Protein AF-0000000084340487 (afdb_homodimer)

Structure (mmCIF, N/CA/C/O backbone):
data_AF-0000000084340487-model_v1
#
loop_
_entity.id
_entity.type
_entity.pdbx_description
1 polymer 'SpoVT-AbrB domain-containing protein'
#
loop_
_atom_site.group_PDB
_atom_site.id
_atom_site.type_symbol
_atom_site.label_atom_id
_atom_site.label_alt_id
_atom_site.label_comp_id
_atom_site.label_asym_id
_atom_site.label_entity_id
_atom_site.label_seq_id
_atom_site.pdbx_PDB_ins_code
_atom_site.Cartn_x
_atom_site.Cartn_y
_atom_site.Cartn_z
_atom_site.occupancy
_atom_site.B_iso_or_equiv
_atom_site.auth_seq_id
_atom_site.auth_comp_id
_atom_site.auth_asym_id
_atom_site.auth_atom_id
_atom_site.pdbx_PDB_model_num
ATOM 1 N N . MET A 1 1 ? 81.938 74.625 87.125 1 33.59 1 MET A N 1
ATOM 2 C CA . MET A 1 1 ? 80.5 74.812 86.938 1 33.59 1 MET A CA 1
ATOM 3 C C . MET A 1 1 ? 79.688 73.625 87.375 1 33.59 1 MET A C 1
ATOM 5 O O . MET A 1 1 ? 80.188 72.5 87.25 1 33.59 1 MET A O 1
ATOM 9 N N . CYS A 1 2 ? 78.625 73.812 88.312 1 39.03 2 CYS A N 1
ATOM 10 C CA . CYS A 1 2 ? 77.75 73.125 89.25 1 39.03 2 CYS A CA 1
ATOM 11 C C . CYS A 1 2 ? 76.812 72.188 88.562 1 39.03 2 CYS A C 1
ATOM 13 O O . CYS A 1 2 ? 76.188 72.5 87.562 1 39.03 2 CYS A O 1
ATOM 15 N N . SER A 1 3 ? 76.875 70.75 88.812 1 40.72 3 SER A N 1
ATOM 16 C CA . SER A 1 3 ? 76.25 69.5 88.562 1 40.72 3 SER A CA 1
ATOM 17 C C . SER A 1 3 ? 74.875 69.438 89.188 1 40.72 3 SER A C 1
ATOM 19 O O . SER A 1 3 ? 74.688 69.188 90.375 1 40.72 3 SER A O 1
ATOM 21 N N . SER A 1 4 ? 73.938 70.5 88.875 1 37.91 4 SER A N 1
ATOM 22 C CA . SER A 1 4 ? 72.625 70.5 89.562 1 37.91 4 SER A CA 1
ATOM 23 C C . SER A 1 4 ? 71.812 69.25 89.188 1 37.91 4 SER A C 1
ATOM 25 O O . SER A 1 4 ? 71.5 69 88.062 1 37.91 4 SER A O 1
ATOM 27 N N . ASP A 1 5 ? 71.812 68.25 90.125 1 41.91 5 ASP A N 1
ATOM 28 C CA . ASP A 1 5 ? 71.188 66.938 90.188 1 41.91 5 ASP A CA 1
ATOM 29 C C . ASP A 1 5 ? 69.688 67.125 90.438 1 41.91 5 ASP A C 1
ATOM 31 O O . ASP A 1 5 ? 69.25 67.375 91.562 1 41.91 5 ASP A O 1
ATOM 35 N N . ALA A 1 6 ? 68.938 67.812 89.562 1 48.12 6 ALA A N 1
ATOM 36 C CA . ALA A 1 6 ? 67.5 67.938 89.938 1 48.12 6 ALA A CA 1
ATOM 37 C C . ALA A 1 6 ? 66.812 66.562 89.938 1 48.12 6 ALA A C 1
ATOM 39 O O . ALA A 1 6 ? 67.062 65.75 89.062 1 48.12 6 ALA A O 1
ATOM 40 N N . PRO A 1 7 ? 66.25 66.125 91.125 1 46.31 7 PRO A N 1
ATOM 41 C CA . PRO A 1 7 ? 65.625 64.812 91.312 1 46.31 7 PRO A CA 1
ATOM 42 C C . PRO A 1 7 ? 64.375 64.625 90.5 1 46.31 7 PRO A C 1
ATOM 44 O O . PRO A 1 7 ? 63.5 65.5 90.438 1 46.31 7 PRO A O 1
ATOM 47 N N . VAL A 1 8 ? 64.375 63.969 89.312 1 48.12 8 VAL A N 1
ATOM 48 C CA . VAL A 1 8 ? 63.219 63.688 88.438 1 48.12 8 VAL A CA 1
ATOM 49 C C . VAL A 1 8 ? 62.25 62.75 89.188 1 48.12 8 VAL A C 1
ATOM 51 O O . VAL A 1 8 ? 62.594 61.656 89.562 1 48.12 8 VAL A O 1
ATOM 54 N N . ALA A 1 9 ? 61.312 63.312 90 1 43.5 9 ALA A N 1
ATOM 55 C CA . ALA A 1 9 ? 60.281 62.531 90.688 1 43.5 9 ALA A CA 1
ATOM 56 C C . ALA A 1 9 ? 59.406 61.75 89.688 1 43.5 9 ALA A C 1
ATOM 58 O O . ALA A 1 9 ? 58.844 62.344 88.812 1 43.5 9 ALA A O 1
ATOM 59 N N . VAL A 1 10 ? 59.719 60.5 89.438 1 45.84 10 VAL A N 1
ATOM 60 C CA . VAL A 1 10 ? 59 59.562 88.625 1 45.84 10 VAL A CA 1
ATOM 61 C C . VAL A 1 10 ? 57.625 59.25 89.188 1 45.84 10 VAL A C 1
ATOM 63 O O . VAL A 1 10 ? 57.562 58.688 90.312 1 45.84 10 VAL A O 1
ATOM 66 N N . VAL A 1 11 ? 56.688 60.188 89.062 1 44.28 11 VAL A N 1
ATOM 67 C CA . VAL A 1 11 ? 55.344 59.906 89.562 1 44.28 11 VAL A CA 1
ATOM 68 C C . VAL A 1 11 ? 54.781 58.656 88.875 1 44.28 11 VAL A C 1
ATOM 70 O O . VAL A 1 11 ? 54.688 58.625 87.688 1 44.28 11 VAL A O 1
ATOM 73 N N . VAL A 1 12 ? 54.781 57.5 89.5 1 42.62 12 VAL A N 1
ATOM 74 C CA . VAL A 1 12 ? 54.219 56.219 89.125 1 42.62 12 VAL A CA 1
ATOM 75 C C . VAL A 1 12 ? 52.719 56.281 89.125 1 42.62 12 VAL A C 1
ATOM 77 O O . VAL A 1 12 ? 52.062 56.438 90.188 1 42.62 12 VAL A O 1
ATOM 80 N N . VAL A 1 13 ? 52.094 56.844 88.125 1 43.31 13 VAL A N 1
ATOM 81 C CA . VAL A 1 13 ? 50.656 56.844 88 1 43.31 13 VAL A CA 1
ATOM 82 C C . VAL A 1 13 ? 50.156 55.406 87.875 1 43.31 13 VAL A C 1
ATOM 84 O O . VAL A 1 13 ? 50.531 54.688 86.938 1 43.31 13 VAL A O 1
ATOM 87 N N . THR A 1 14 ? 49.812 54.656 88.938 1 46.31 14 THR A N 1
ATOM 88 C CA . THR A 1 14 ? 49.219 53.344 88.938 1 46.31 14 THR A CA 1
ATOM 89 C C . THR A 1 14 ? 47.812 53.375 88.312 1 46.31 14 THR A C 1
ATOM 91 O O . THR A 1 14 ? 46.969 54.156 88.75 1 46.31 14 THR A O 1
ATOM 94 N N . SER A 1 15 ? 47.656 53.094 87 1 43.31 15 SER A N 1
ATOM 95 C CA . SER A 1 15 ? 46.438 52.969 86.25 1 43.31 15 SER A CA 1
ATOM 96 C C . SER A 1 15 ? 45.469 51.969 86.875 1 43.31 15 SER A C 1
ATOM 98 O O . SER A 1 15 ? 45.781 50.812 87 1 43.31 15 SER A O 1
ATOM 100 N N . ALA A 1 16 ? 44.656 52.312 87.875 1 43.12 16 ALA A N 1
ATOM 101 C CA . ALA A 1 16 ? 43.594 51.406 88.375 1 43.12 16 ALA A CA 1
ATOM 102 C C . ALA A 1 16 ? 42.75 50.906 87.25 1 43.12 16 ALA A C 1
ATOM 104 O O . ALA A 1 16 ? 42.406 51.656 86.312 1 43.12 16 ALA A O 1
ATOM 105 N N . ALA A 1 17 ? 42.75 49.625 86.938 1 43.91 17 ALA A N 1
ATOM 106 C CA . ALA A 1 17 ? 42 48.812 86 1 43.91 17 ALA A CA 1
ATOM 107 C C . ALA A 1 17 ? 40.5 48.938 86.188 1 43.91 17 ALA A C 1
ATOM 109 O O . ALA A 1 17 ? 39.969 48.594 87.25 1 43.91 17 ALA A O 1
ATOM 110 N N . ILE A 1 18 ? 39.906 49.969 85.625 1 46.97 18 ILE A N 1
ATOM 111 C CA . ILE A 1 18 ? 38.438 50.062 85.625 1 46.97 18 ILE A CA 1
ATOM 112 C C . ILE A 1 18 ? 37.812 48.781 85.125 1 46.97 18 ILE A C 1
ATOM 114 O O . ILE A 1 18 ? 38.125 48.344 84 1 46.97 18 ILE A O 1
ATOM 118 N N . ALA A 1 19 ? 37.281 47.906 85.938 1 49.41 19 ALA A N 1
ATOM 119 C CA . ALA A 1 19 ? 36.562 46.656 85.688 1 49.41 19 ALA A CA 1
ATOM 120 C C . ALA A 1 19 ? 35.469 46.875 84.625 1 49.41 19 ALA A C 1
ATOM 122 O O . ALA A 1 19 ? 34.688 47.844 84.75 1 49.41 19 ALA A O 1
ATOM 123 N N . PRO A 1 20 ? 35.594 46.438 83.375 1 45.97 20 PRO A N 1
ATOM 124 C CA . PRO A 1 20 ? 34.562 46.656 82.312 1 45.97 20 PRO A CA 1
ATOM 125 C C . PRO A 1 20 ? 33.188 46.188 82.75 1 45.97 20 PRO A C 1
ATOM 127 O O . PRO A 1 20 ? 33.031 45.188 83.438 1 45.97 20 PRO A O 1
ATOM 130 N N . LEU A 1 21 ? 32.25 47.125 82.938 1 48.25 21 LEU A N 1
ATOM 131 C CA . LEU A 1 21 ? 30.875 46.875 83.312 1 48.25 21 LEU A CA 1
ATOM 132 C C . LEU A 1 21 ? 30.219 45.875 82.375 1 48.25 21 LEU A C 1
ATOM 134 O O . LEU A 1 21 ? 29.141 45.344 82.625 1 48.25 21 LEU A O 1
ATOM 138 N N . LEU A 1 22 ? 30.734 45.531 81.125 1 40.22 22 LEU A N 1
ATOM 139 C CA . LEU A 1 22 ? 29.766 45.5 80.062 1 40.22 22 LEU A CA 1
ATOM 140 C C . LEU A 1 22 ? 28.609 44.562 80.312 1 40.22 22 LEU A C 1
ATOM 142 O O . LEU A 1 22 ? 28.75 43.656 81.188 1 40.22 22 LEU A O 1
ATOM 146 N N . LEU A 1 23 ? 27.547 44.531 79.438 1 52.25 23 LEU A N 1
ATOM 147 C CA . LEU A 1 23 ? 26.156 44.562 79 1 52.25 23 LEU A CA 1
ATOM 148 C C . LEU A 1 23 ? 25.547 43.156 79 1 52.25 23 LEU A C 1
ATOM 150 O O . LEU A 1 23 ? 26.203 42.188 78.562 1 52.25 23 LEU A O 1
ATOM 154 N N . PRO A 1 24 ? 24.484 42.875 79.75 1 50.41 24 PRO A N 1
ATOM 155 C CA . PRO A 1 24 ? 23.859 41.531 79.812 1 50.41 24 PRO A CA 1
ATOM 156 C C . PRO A 1 24 ? 23.578 41 78.438 1 50.41 24 PRO A C 1
ATOM 158 O O . PRO A 1 24 ? 23.375 41.75 77.438 1 50.41 24 PRO A O 1
ATOM 161 N N . ALA A 1 25 ? 24.125 39.812 78.062 1 48.19 25 ALA A N 1
ATOM 162 C CA . ALA A 1 25 ? 23.906 39.094 76.812 1 48.19 25 ALA A CA 1
ATOM 163 C C . ALA A 1 25 ? 22.406 38.875 76.562 1 48.19 25 ALA A C 1
ATOM 165 O O . ALA A 1 25 ? 21.719 38.344 77.438 1 48.19 25 ALA A O 1
ATOM 166 N N . ARG A 1 26 ? 21.781 39.719 75.625 1 52.91 26 ARG A N 1
ATOM 167 C CA . ARG A 1 26 ? 20.391 39.469 75.25 1 52.91 26 ARG A CA 1
ATOM 168 C C . ARG A 1 26 ? 20.203 38.031 74.812 1 52.91 26 ARG A C 1
ATOM 170 O O . ARG A 1 26 ? 21.062 37.469 74.125 1 52.91 26 ARG A O 1
ATOM 177 N N . THR A 1 27 ? 19.406 37.25 75.438 1 53.62 27 THR A N 1
ATOM 178 C CA . THR A 1 27 ? 19.016 35.875 75.062 1 53.62 27 THR A CA 1
ATOM 179 C C . THR A 1 27 ? 18.484 35.844 73.625 1 53.62 27 THR A C 1
ATOM 181 O O . THR A 1 27 ? 17.562 36.562 73.25 1 53.62 27 THR A O 1
ATOM 184 N N . PRO A 1 28 ? 19.359 35.688 72.5 1 48.12 28 PRO A N 1
ATOM 185 C CA . PRO A 1 28 ? 18.766 35.719 71.188 1 48.12 28 PRO A CA 1
ATOM 186 C C . PRO A 1 28 ? 17.5 34.875 71.062 1 48.12 28 PRO A C 1
ATOM 188 O O . PRO A 1 28 ? 17.359 33.875 71.75 1 48.12 28 PRO A O 1
ATOM 191 N N . SER A 1 29 ? 16.234 35.531 70.75 1 49.22 29 SER A N 1
ATOM 192 C CA . SER A 1 29 ? 14.922 35.031 70.312 1 49.22 29 SER A CA 1
ATOM 193 C C . SER A 1 29 ? 15.031 33.906 69.312 1 49.22 29 SER A C 1
ATOM 195 O O . SER A 1 29 ? 16 33.844 68.562 1 49.22 29 SER A O 1
ATOM 197 N N . ASP A 1 30 ? 14.195 32.781 69.5 1 50.94 30 ASP A N 1
ATOM 198 C CA . ASP A 1 30 ? 14.047 31.625 68.625 1 50.94 30 ASP A CA 1
ATOM 199 C C . ASP A 1 30 ? 13.891 32.031 67.125 1 50.94 30 ASP A C 1
ATOM 201 O O . ASP A 1 30 ? 13.078 32.906 66.812 1 50.94 30 ASP A O 1
ATOM 205 N N . GLY A 1 31 ? 14.984 32.031 66.312 1 50.19 31 GLY A N 1
ATOM 206 C CA . GLY A 1 31 ? 15.047 32.25 64.875 1 50.19 31 GLY A CA 1
ATOM 207 C C . GLY A 1 31 ? 13.867 31.688 64.125 1 50.19 31 GLY A C 1
ATOM 208 O O . GLY A 1 31 ? 13.203 30.766 64.625 1 50.19 31 GLY A O 1
ATOM 209 N N . PRO A 1 32 ? 13.195 32.625 63.344 1 57.16 32 PRO A N 1
ATOM 210 C CA . PRO A 1 32 ? 12.039 32.156 62.594 1 57.16 32 PRO A CA 1
ATOM 211 C C . PRO A 1 32 ? 12.297 30.812 61.906 1 57.16 32 PRO A C 1
ATOM 213 O O . PRO A 1 32 ? 13.445 30.5 61.594 1 57.16 32 PRO A O 1
ATOM 216 N N . ALA A 1 33 ? 11.359 29.75 62.062 1 57.5 33 ALA A N 1
ATOM 217 C CA . ALA A 1 33 ? 11.359 28.438 61.406 1 57.5 33 ALA A CA 1
ATOM 218 C C . ALA A 1 33 ? 11.758 28.547 59.938 1 57.5 33 ALA A C 1
ATOM 220 O O . ALA A 1 33 ? 11.383 29.516 59.281 1 57.5 33 ALA A O 1
ATOM 221 N N . ARG A 1 34 ? 12.922 27.969 59.562 1 58.72 34 ARG A N 1
ATOM 222 C CA . ARG A 1 34 ? 13.352 27.828 58.156 1 58.72 34 ARG A CA 1
ATOM 223 C C . ARG A 1 34 ? 12.172 27.484 57.25 1 58.72 34 ARG A C 1
ATOM 225 O O . ARG A 1 34 ? 11.414 26.562 57.562 1 58.72 34 ARG A O 1
ATOM 232 N N . PRO A 1 35 ? 11.773 28.469 56.344 1 55.94 35 PRO A N 1
ATOM 233 C CA . PRO A 1 35 ? 10.688 28.062 55.438 1 55.94 35 PRO A CA 1
ATOM 234 C C . PRO A 1 35 ? 10.898 26.656 54.875 1 55.94 35 PRO A C 1
ATOM 236 O O . PRO A 1 35 ? 12.039 26.25 54.656 1 55.94 35 PRO A O 1
ATOM 239 N N . ALA A 1 36 ? 9.992 25.641 55.094 1 60.47 36 ALA A N 1
ATOM 240 C CA . ALA A 1 36 ? 9.969 24.344 54.438 1 60.47 36 ALA A CA 1
ATOM 241 C C . ALA A 1 36 ? 10.305 24.484 52.969 1 60.47 36 ALA A C 1
ATOM 243 O O . ALA A 1 36 ? 9.805 25.391 52.281 1 60.47 36 ALA A O 1
ATOM 244 N N . ARG A 1 37 ? 11.5 24 52.5 1 58.03 37 ARG A N 1
ATOM 245 C CA . ARG A 1 37 ? 11.828 23.859 51.094 1 58.03 37 ARG A CA 1
ATOM 246 C C . ARG A 1 37 ? 10.602 23.453 50.281 1 58.03 37 ARG A C 1
ATOM 248 O O . ARG A 1 37 ? 10.039 22.375 50.5 1 58.03 37 ARG A O 1
ATOM 255 N N . ALA A 1 38 ? 9.875 24.375 49.625 1 62.03 38 ALA A N 1
ATOM 256 C CA . ALA A 1 38 ? 8.883 24.016 48.625 1 62.03 38 ALA A CA 1
ATOM 257 C C . ALA A 1 38 ? 9.312 22.781 47.844 1 62.03 38 ALA A C 1
ATOM 259 O O . ALA A 1 38 ? 10.43 22.719 47.344 1 62.03 38 ALA A O 1
ATOM 260 N N . ALA A 1 39 ? 8.75 21.578 47.906 1 59.97 39 ALA A N 1
ATOM 261 C CA . ALA A 1 39 ? 8.906 20.391 47.062 1 59.97 39 ALA A CA 1
ATOM 262 C C . ALA A 1 39 ? 8.922 20.75 45.594 1 59.97 39 ALA A C 1
ATOM 264 O O . ALA A 1 39 ? 7.98 21.375 45.094 1 59.97 39 ALA A O 1
ATOM 265 N N . ALA A 1 40 ? 10.086 20.797 44.969 1 59.78 40 ALA A N 1
ATOM 266 C CA . ALA A 1 40 ? 10.195 20.891 43.5 1 59.78 40 ALA A CA 1
ATOM 267 C C . ALA A 1 40 ? 9.172 20 42.812 1 59.78 40 ALA A C 1
ATOM 269 O O . ALA A 1 40 ? 9.18 18.781 43 1 59.78 40 ALA A O 1
ATOM 270 N N . ILE A 1 41 ? 7.992 20.391 42.344 1 59.91 41 ILE A N 1
ATOM 271 C CA . ILE A 1 41 ? 7.164 19.641 41.406 1 59.91 41 ILE A CA 1
ATOM 272 C C . ILE A 1 41 ? 8.031 19.094 40.281 1 59.91 41 ILE A C 1
ATOM 274 O O . ILE A 1 41 ? 8.734 19.844 39.625 1 59.91 41 ILE A O 1
ATOM 278 N N . PRO A 1 42 ? 8.312 17.812 40.219 1 57.66 42 PRO A N 1
ATOM 279 C CA . PRO A 1 42 ? 9.031 17.312 39.031 1 57.66 42 PRO A CA 1
ATOM 280 C C . PRO A 1 42 ? 8.469 17.875 37.719 1 57.66 42 PRO A C 1
ATOM 282 O O . PRO A 1 42 ? 7.258 17.781 37.5 1 57.66 42 PRO A O 1
ATOM 285 N N . ARG A 1 43 ? 9.156 18.891 37.219 1 58.84 43 ARG A N 1
ATOM 286 C CA . ARG A 1 43 ? 8.797 19.219 35.844 1 58.84 43 ARG A CA 1
ATOM 287 C C . ARG A 1 43 ? 8.516 17.953 35.031 1 58.84 43 ARG A C 1
ATOM 289 O O . ARG A 1 43 ? 9.375 17.078 34.938 1 58.84 43 ARG A O 1
ATOM 296 N N . ARG A 1 44 ? 7.324 17.5 34.906 1 60 44 ARG A N 1
ATOM 297 C CA . ARG A 1 44 ? 7.047 16.5 33.875 1 60 44 ARG A CA 1
ATOM 298 C C . ARG A 1 44 ? 7.852 16.766 32.625 1 60 44 ARG A C 1
ATOM 300 O O . ARG A 1 44 ? 7.633 17.766 31.938 1 60 44 ARG A O 1
ATOM 307 N N . GLY A 1 45 ? 9.031 16.328 32.594 1 56 45 GLY A N 1
ATOM 308 C CA . GLY A 1 45 ? 9.812 16.438 31.375 1 56 45 GLY A CA 1
ATOM 309 C C . GLY A 1 45 ? 8.961 16.344 30.109 1 56 45 GLY A C 1
ATOM 310 O O . GLY A 1 45 ? 8.195 15.391 29.953 1 56 45 GLY A O 1
ATOM 311 N N . LEU A 1 46 ? 8.688 17.453 29.469 1 61.38 46 LEU A N 1
ATOM 312 C CA . LEU A 1 46 ? 8.125 17.406 28.125 1 61.38 46 LEU A CA 1
ATOM 313 C C . LEU A 1 46 ? 8.688 16.234 27.328 1 61.38 46 LEU A C 1
ATOM 315 O O . LEU A 1 46 ? 9.891 16.172 27.094 1 61.38 46 LEU A O 1
ATOM 319 N N . ALA A 1 47 ? 8.117 15.125 27.469 1 61.66 47 ALA A N 1
ATOM 320 C CA . ALA A 1 47 ? 8.523 14.023 26.609 1 61.66 47 ALA A CA 1
ATOM 321 C C . ALA A 1 47 ? 8.867 14.516 25.203 1 61.66 47 ALA A C 1
ATOM 323 O O . ALA A 1 47 ? 8.039 15.156 24.547 1 61.66 47 ALA A O 1
ATOM 324 N N . LEU A 1 48 ? 10.148 14.664 24.922 1 66.88 48 LEU A N 1
ATOM 325 C CA . LEU A 1 48 ? 10.555 14.961 23.562 1 66.88 48 LEU A CA 1
ATOM 326 C C . LEU A 1 48 ? 9.75 14.133 22.562 1 66.88 48 LEU A C 1
ATOM 328 O O . LEU A 1 48 ? 9.469 12.9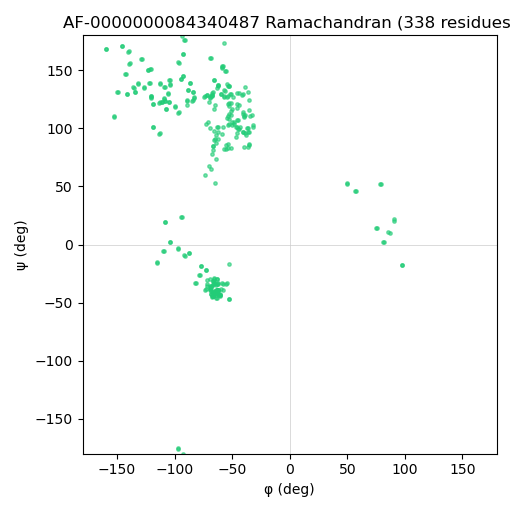53 22.812 1 66.88 48 LEU A O 1
ATOM 332 N N . PRO A 1 49 ? 9.203 14.773 21.625 1 71.62 49 PRO A N 1
ATOM 333 C CA . PRO A 1 49 ? 8.5 14 20.594 1 71.62 49 PRO A CA 1
ATOM 334 C C . PRO A 1 49 ? 9.359 12.875 20.031 1 71.62 49 PRO A C 1
ATOM 336 O O . PRO A 1 49 ? 10.578 13.023 19.906 1 71.62 49 PRO A O 1
ATOM 339 N N . GLU A 1 50 ? 8.883 11.711 19.969 1 78.75 50 GLU A N 1
ATOM 340 C CA . GLU A 1 50 ? 9.57 10.586 19.328 1 78.75 50 GLU A CA 1
ATOM 341 C C . GLU A 1 50 ? 9.969 10.922 17.891 1 78.75 50 GLU A C 1
ATOM 343 O O . GLU A 1 50 ? 9.18 11.508 17.141 1 78.75 50 GLU A O 1
ATOM 348 N N . PRO A 1 51 ? 11.172 10.719 17.641 1 80.56 51 PRO A N 1
ATOM 349 C CA . PRO A 1 51 ? 11.609 10.977 16.266 1 80.56 51 PRO A CA 1
ATOM 350 C C . PRO A 1 51 ? 10.812 10.18 15.234 1 80.56 51 PRO A C 1
ATOM 352 O O . PRO A 1 51 ? 10.305 9.102 15.547 1 80.56 51 PRO A O 1
ATOM 355 N N . PRO A 1 52 ? 10.688 10.75 14.094 1 83.38 52 PRO A N 1
ATOM 356 C CA . PRO A 1 52 ? 10 10.016 13.031 1 83.38 52 PRO A CA 1
ATOM 357 C C . PRO A 1 52 ? 10.664 8.672 12.711 1 83.38 52 PRO A C 1
ATOM 359 O O . PRO A 1 52 ? 11.859 8.5 12.977 1 83.38 52 PRO A O 1
ATOM 362 N N . ILE A 1 53 ? 9.922 7.793 12.242 1 86.25 53 ILE A N 1
ATOM 363 C CA . ILE A 1 53 ? 10.453 6.504 11.812 1 86.25 53 ILE A CA 1
ATOM 364 C C . ILE A 1 53 ? 11.25 6.68 10.523 1 86.25 53 ILE A C 1
ATOM 366 O O . ILE A 1 53 ? 10.781 7.332 9.586 1 86.25 53 ILE A O 1
ATOM 370 N N . THR A 1 54 ? 12.367 6.215 10.531 1 85.5 54 THR A N 1
ATOM 371 C CA . THR A 1 54 ? 13.203 6.312 9.344 1 85.5 54 THR A CA 1
ATOM 372 C C . THR A 1 54 ? 13.125 5.035 8.516 1 85.5 54 THR A C 1
ATOM 374 O O . THR A 1 54 ? 12.805 3.965 9.039 1 85.5 54 THR A O 1
ATOM 377 N N . ARG A 1 55 ? 13.43 5.203 7.191 1 89 55 ARG A N 1
ATOM 378 C CA . ARG A 1 55 ? 13.422 4.051 6.293 1 89 55 ARG A CA 1
ATOM 379 C C . ARG A 1 55 ? 14.539 3.076 6.641 1 89 55 ARG A C 1
ATOM 381 O O . ARG A 1 55 ? 15.664 3.49 6.941 1 89 55 ARG A O 1
ATOM 388 N N . THR A 1 56 ? 14.133 1.796 6.742 1 82.88 56 THR A N 1
ATOM 389 C CA . THR A 1 56 ? 15.102 0.762 7.078 1 82.88 56 THR A CA 1
ATOM 390 C C . THR A 1 56 ? 15.367 -0.142 5.879 1 82.88 56 THR A C 1
ATOM 392 O O . THR A 1 56 ? 16.234 -1.016 5.934 1 82.88 56 THR A O 1
ATOM 395 N N . ALA A 1 57 ? 14.656 0.058 4.848 1 87 57 ALA A N 1
ATOM 396 C CA . ALA A 1 57 ? 14.773 -0.781 3.658 1 87 57 ALA A CA 1
ATOM 397 C C . ALA A 1 57 ? 14.711 0.058 2.385 1 87 57 ALA A C 1
ATOM 399 O O . ALA A 1 57 ? 14.281 1.213 2.418 1 87 57 ALA A O 1
ATOM 400 N N . ASP A 1 58 ? 15.234 -0.423 1.361 1 92 58 ASP A N 1
ATOM 401 C CA . ASP A 1 58 ? 15.195 0.239 0.061 1 92 58 ASP A CA 1
ATOM 402 C C . ASP A 1 58 ? 14.023 -0.263 -0.776 1 92 58 ASP A C 1
ATOM 404 O O . ASP A 1 58 ? 14.062 -0.194 -2.006 1 92 58 ASP A O 1
ATOM 408 N N . THR A 1 59 ? 13.086 -0.742 -0.06 1 96.88 59 THR A N 1
ATOM 409 C CA . THR A 1 59 ? 11.898 -1.289 -0.715 1 96.88 59 THR A CA 1
ATOM 410 C C . THR A 1 59 ? 11.203 -0.223 -1.556 1 96.88 59 THR A C 1
ATOM 412 O O . THR A 1 59 ? 11.023 0.91 -1.104 1 96.88 59 THR A O 1
ATOM 415 N N . VAL A 1 60 ? 10.922 -0.566 -2.781 1 97.62 60 VAL A N 1
ATOM 416 C CA . VAL A 1 60 ? 10.117 0.292 -3.646 1 97.62 60 VAL A CA 1
ATOM 417 C C . VAL A 1 60 ? 8.68 -0.213 -3.68 1 97.62 60 VAL A C 1
ATOM 419 O O . VAL A 1 60 ? 8.422 -1.337 -4.113 1 97.62 60 VAL A O 1
ATOM 422 N N . TYR A 1 61 ? 7.793 0.605 -3.246 1 98.12 61 TYR A N 1
ATOM 423 C CA . TYR A 1 61 ? 6.387 0.229 -3.178 1 98.12 61 TYR A CA 1
ATOM 424 C C . TYR A 1 61 ? 5.648 0.645 -4.445 1 98.12 61 TYR A C 1
ATOM 426 O O . TYR A 1 61 ? 5.977 1.664 -5.055 1 98.12 61 TYR A O 1
ATOM 434 N N . GLY A 1 62 ? 4.734 -0.135 -4.82 1 98.06 62 GLY A N 1
ATOM 435 C CA . GLY A 1 62 ? 3.846 0.123 -5.941 1 98.06 62 GLY A CA 1
ATOM 436 C C . GLY A 1 62 ? 2.445 -0.421 -5.73 1 98.06 62 GLY A C 1
ATOM 437 O O . GLY A 1 62 ? 2.18 -1.096 -4.734 1 98.06 62 GLY A O 1
ATOM 438 N N . MET A 1 63 ? 1.611 -0.069 -6.594 1 98.12 63 MET A N 1
ATOM 439 C CA . MET A 1 63 ? 0.232 -0.547 -6.613 1 98.12 63 MET A CA 1
ATOM 440 C C . MET A 1 63 ? -0.196 -0.917 -8.031 1 98.12 63 MET A C 1
ATOM 442 O O . MET A 1 63 ? 0.109 -0.199 -8.984 1 98.12 63 MET A O 1
ATOM 446 N N . SER A 1 64 ? -0.842 -2.037 -8.109 1 98.06 64 SER A N 1
ATOM 447 C CA . SER A 1 64 ? -1.337 -2.492 -9.398 1 98.06 64 SER A CA 1
ATOM 448 C C . SER A 1 64 ? -2.797 -2.924 -9.312 1 98.06 64 SER A C 1
ATOM 450 O O . SER A 1 64 ? -3.207 -3.549 -8.336 1 98.06 64 SER A O 1
ATOM 452 N N . VAL A 1 65 ? -3.57 -2.555 -10.328 1 97.62 65 VAL A N 1
ATOM 453 C CA . VAL A 1 65 ? -4.91 -3.107 -10.5 1 97.62 65 VAL A CA 1
ATOM 454 C C . VAL A 1 65 ? -4.828 -4.438 -11.25 1 97.62 65 VAL A C 1
ATOM 456 O O . VAL A 1 65 ? -4.266 -4.508 -12.344 1 97.62 65 VAL A O 1
ATOM 459 N N . LEU A 1 66 ? -5.391 -5.379 -10.539 1 97.62 66 LEU A N 1
ATOM 460 C CA . LEU A 1 66 ? -5.43 -6.691 -11.18 1 97.62 66 LEU A CA 1
ATOM 461 C C . LEU A 1 66 ? -6.473 -6.723 -12.289 1 97.62 66 LEU A C 1
ATOM 463 O O . LEU A 1 66 ? -7.633 -6.359 -12.07 1 97.62 66 LEU A O 1
ATOM 467 N N . ASP A 1 67 ? -6.074 -7.129 -13.453 1 96.25 67 ASP A N 1
ATOM 468 C CA . ASP A 1 67 ? -7.062 -7.262 -14.523 1 96.25 67 ASP A CA 1
ATOM 469 C C . ASP A 1 67 ? -7.543 -8.703 -14.648 1 96.25 67 ASP A C 1
ATOM 471 O O . ASP A 1 67 ? -7.191 -9.555 -13.828 1 96.25 67 ASP A O 1
ATOM 475 N N . ARG A 1 68 ? -8.391 -9.047 -15.633 1 95.69 68 ARG A N 1
ATOM 476 C CA . ARG A 1 68 ? -9.031 -10.352 -15.773 1 95.69 68 ARG A CA 1
ATOM 477 C C . ARG A 1 68 ? -8 -11.438 -16.062 1 95.69 68 ARG A C 1
ATOM 479 O O . ARG A 1 68 ? -8.188 -12.594 -15.672 1 95.69 68 ARG A O 1
ATOM 486 N N . GLY A 1 69 ? -6.984 -11.094 -16.656 1 95.94 69 GLY A N 1
ATOM 487 C CA . GLY A 1 69 ? -5.941 -12.055 -16.984 1 95.94 69 GLY A CA 1
ATOM 488 C C . GLY A 1 69 ? -4.922 -12.234 -15.883 1 95.94 69 GLY A C 1
ATOM 489 O O . GLY A 1 69 ? -4.062 -13.117 -15.953 1 95.94 69 GLY A O 1
ATOM 490 N N . GLY A 1 70 ? -5.027 -11.383 -14.836 1 97.56 70 GLY A N 1
ATOM 491 C CA . GLY A 1 70 ? -4.098 -11.477 -13.719 1 97.56 70 GLY A CA 1
ATOM 492 C C . GLY A 1 70 ? -2.863 -10.609 -13.906 1 97.56 70 GLY A C 1
ATOM 493 O O . GLY A 1 70 ? -1.812 -10.883 -13.32 1 97.56 70 GLY A O 1
ATOM 494 N N . ARG A 1 71 ? -2.984 -9.656 -14.703 1 97.88 71 ARG A N 1
ATOM 495 C CA . ARG A 1 71 ? -1.86 -8.766 -14.977 1 97.88 71 ARG A CA 1
ATOM 496 C C . ARG A 1 71 ? -1.516 -7.926 -13.75 1 97.88 71 ARG A C 1
ATOM 498 O O . ARG A 1 71 ? -2.398 -7.316 -13.141 1 97.88 71 ARG A O 1
ATOM 505 N N . ILE A 1 72 ? -0.25 -7.965 -13.391 1 97.62 72 ILE A N 1
ATOM 506 C CA . ILE A 1 72 ? 0.334 -7.109 -12.367 1 97.62 72 ILE A CA 1
ATOM 507 C C . ILE A 1 72 ? 1.437 -6.246 -12.977 1 97.62 72 ILE A C 1
ATOM 509 O O . ILE A 1 72 ? 2.406 -6.773 -13.531 1 97.62 72 ILE A O 1
ATOM 513 N N . ALA A 1 73 ? 1.205 -4.977 -12.844 1 97.31 73 ALA A N 1
ATOM 514 C CA . ALA A 1 73 ? 2.152 -4.055 -13.461 1 97.31 73 ALA A CA 1
ATOM 515 C C . ALA A 1 73 ? 2.383 -2.832 -12.578 1 97.31 73 ALA A C 1
ATOM 517 O O . ALA A 1 73 ? 1.43 -2.229 -12.078 1 97.31 73 ALA A O 1
ATOM 518 N N . ASP A 1 74 ? 3.668 -2.564 -12.375 1 96.56 74 ASP A N 1
ATOM 519 C CA . ASP A 1 74 ? 4.133 -1.312 -11.789 1 96.56 74 ASP A CA 1
ATOM 520 C C . ASP A 1 74 ? 5.547 -0.978 -12.266 1 96.56 74 ASP A C 1
ATOM 522 O O . ASP A 1 74 ? 6.516 -1.62 -11.852 1 96.56 74 ASP A O 1
ATOM 526 N N . ARG A 1 75 ? 5.645 -0.005 -13.031 1 95.25 75 ARG A N 1
ATOM 527 C CA . ARG A 1 75 ? 6.898 0.294 -13.703 1 95.25 75 ARG A CA 1
ATOM 528 C C . ARG A 1 75 ? 8.016 0.564 -12.703 1 95.25 75 ARG A C 1
ATOM 530 O O . ARG A 1 75 ? 9.125 0.048 -12.844 1 95.25 75 ARG A O 1
ATOM 537 N N . ALA A 1 76 ? 7.695 1.306 -11.727 1 96.12 76 ALA A N 1
ATOM 538 C CA . ALA A 1 76 ? 8.711 1.681 -10.75 1 96.12 76 ALA A CA 1
ATOM 539 C C . ALA A 1 76 ? 9.195 0.465 -9.961 1 96.12 76 ALA A C 1
ATOM 541 O O . ALA A 1 76 ? 10.398 0.276 -9.773 1 96.12 76 ALA A O 1
ATOM 542 N N . ALA A 1 77 ? 8.281 -0.357 -9.539 1 97.06 77 ALA A N 1
ATOM 543 C CA . ALA A 1 77 ? 8.625 -1.548 -8.766 1 97.06 77 ALA A CA 1
ATOM 544 C C . ALA A 1 77 ? 9.477 -2.508 -9.594 1 97.06 77 ALA A C 1
ATOM 546 O O . ALA A 1 77 ? 10.516 -2.992 -9.125 1 97.06 77 ALA A O 1
ATOM 547 N N . PHE A 1 78 ? 9.086 -2.76 -10.828 1 96.94 78 PHE A N 1
ATOM 548 C CA . PHE A 1 78 ? 9.812 -3.695 -11.688 1 96.94 78 PHE A CA 1
ATOM 549 C C . PHE A 1 78 ? 11.172 -3.131 -12.07 1 96.94 78 PHE A C 1
ATOM 551 O O . PHE A 1 78 ? 12.156 -3.871 -12.156 1 96.94 78 PHE A O 1
ATOM 558 N N . ALA A 1 79 ? 11.188 -1.878 -12.297 1 96.88 79 ALA A N 1
ATOM 559 C CA . ALA A 1 79 ? 12.461 -1.238 -12.633 1 96.88 79 ALA A CA 1
ATOM 560 C C . ALA A 1 79 ? 13.453 -1.363 -11.477 1 96.88 79 ALA A C 1
ATOM 562 O O . ALA A 1 79 ? 14.641 -1.615 -11.695 1 96.88 79 ALA A O 1
ATOM 563 N N . ALA A 1 80 ? 12.977 -1.231 -10.32 1 97.38 80 ALA A N 1
ATOM 564 C CA . ALA A 1 80 ? 13.828 -1.311 -9.141 1 97.38 80 ALA A CA 1
ATOM 565 C C . ALA A 1 80 ? 14.469 -2.689 -9.016 1 97.38 80 ALA A C 1
ATOM 567 O O . ALA A 1 80 ? 15.602 -2.816 -8.531 1 97.38 80 ALA A O 1
ATOM 568 N N . LEU A 1 81 ? 13.773 -3.686 -9.43 1 97.88 81 LEU A N 1
ATOM 569 C CA . LEU A 1 81 ? 14.258 -5.055 -9.312 1 97.88 81 LEU A CA 1
ATOM 570 C C . LEU A 1 81 ? 15.273 -5.371 -10.406 1 97.88 81 LEU A C 1
ATOM 572 O O . LEU A 1 81 ? 16.047 -6.316 -10.289 1 97.88 81 LEU A O 1
ATOM 576 N N . GLY A 1 82 ? 15.094 -4.645 -11.461 1 97.31 82 GLY A N 1
ATOM 577 C CA . GLY A 1 82 ? 16 -4.848 -12.586 1 97.31 82 GLY A CA 1
ATOM 578 C C . GLY A 1 82 ? 15.703 -6.113 -13.367 1 97.31 82 GLY A C 1
ATOM 579 O O . GLY A 1 82 ? 16.578 -6.629 -14.07 1 97.31 82 GLY A O 1
ATOM 580 N N . TRP A 1 83 ? 14.594 -6.66 -13.141 1 97.12 83 TRP A N 1
ATOM 581 C CA . TRP A 1 83 ? 14.227 -7.863 -13.875 1 97.12 83 TRP A CA 1
ATOM 582 C C . TRP A 1 83 ? 14 -7.547 -15.352 1 97.12 83 TRP A C 1
ATOM 584 O O . TRP A 1 83 ? 13.289 -6.594 -15.688 1 97.12 83 TRP A O 1
ATOM 594 N N . THR A 1 84 ? 14.578 -8.211 -16.203 1 95.38 84 THR A N 1
ATOM 595 C CA . THR A 1 84 ? 14.422 -8.039 -17.641 1 95.38 84 THR A CA 1
ATOM 596 C C . THR A 1 84 ? 13.328 -8.961 -18.188 1 95.38 84 THR A C 1
ATOM 598 O O . THR A 1 84 ? 12.914 -9.906 -17.516 1 95.38 84 THR A O 1
ATOM 601 N N . PRO A 1 85 ? 12.867 -8.656 -19.422 1 96.5 85 PRO A N 1
ATOM 602 C CA . PRO A 1 85 ? 11.914 -9.578 -20.047 1 96.5 85 PRO A CA 1
ATOM 603 C C . PRO A 1 85 ? 12.43 -11.016 -20.094 1 96.5 85 PRO A C 1
ATOM 605 O O . PRO A 1 85 ? 13.625 -11.242 -20.281 1 96.5 85 PRO A O 1
ATOM 608 N N . ASP A 1 86 ? 11.562 -11.891 -19.781 1 96.19 86 ASP A N 1
ATOM 609 C CA . ASP A 1 86 ? 11.766 -13.336 -19.844 1 96.19 86 ASP A CA 1
ATOM 610 C C . ASP A 1 86 ? 12.5 -13.836 -18.594 1 96.19 86 ASP A C 1
ATOM 612 O O . ASP A 1 86 ? 12.789 -15.031 -18.484 1 96.19 86 ASP A O 1
ATOM 616 N N . THR A 1 87 ? 12.75 -12.859 -17.703 1 97.25 87 THR A N 1
ATOM 617 C CA . THR A 1 87 ? 13.148 -13.344 -16.375 1 97.25 87 THR A CA 1
ATOM 618 C C . THR A 1 87 ? 12.086 -14.273 -15.797 1 97.25 87 THR A C 1
ATOM 620 O O . THR A 1 87 ? 10.914 -13.906 -15.727 1 97.25 87 THR A O 1
ATOM 623 N N . ARG A 1 88 ? 12.508 -15.453 -15.383 1 98.06 88 ARG A N 1
ATOM 624 C CA . ARG A 1 88 ? 11.578 -16.422 -14.828 1 98.06 88 ARG A CA 1
ATOM 625 C C . ARG A 1 88 ? 11.523 -16.328 -13.305 1 98.06 88 ARG A C 1
ATOM 627 O O . ARG A 1 88 ? 12.547 -16.125 -12.656 1 98.06 88 ARG A O 1
ATOM 634 N N . LEU A 1 89 ? 10.312 -16.516 -12.828 1 98.25 89 LEU A N 1
ATOM 635 C CA . LEU A 1 89 ? 10.086 -16.281 -11.406 1 98.25 89 LEU A CA 1
ATOM 636 C C . LEU A 1 89 ? 9.43 -17.5 -10.758 1 98.25 89 LEU A C 1
ATOM 638 O O . LEU A 1 89 ? 8.484 -18.078 -11.312 1 98.25 89 LEU A O 1
ATOM 642 N N . ARG A 1 90 ? 9.977 -17.812 -9.625 1 97.94 90 ARG A N 1
ATOM 643 C CA . ARG A 1 90 ? 9.281 -18.734 -8.727 1 97.94 90 ARG A CA 1
ATOM 644 C C . ARG A 1 90 ? 8.305 -17.984 -7.82 1 97.94 90 ARG A C 1
ATOM 646 O O . ARG A 1 90 ? 8.625 -16.906 -7.324 1 97.94 90 ARG A O 1
ATOM 653 N N . VAL A 1 91 ? 7.16 -18.594 -7.652 1 96.69 91 VAL A N 1
ATOM 654 C CA . VAL A 1 91 ? 6.105 -18 -6.844 1 96.69 91 VAL A CA 1
ATOM 655 C C . VAL A 1 91 ? 5.914 -18.797 -5.562 1 96.69 91 VAL A C 1
ATOM 657 O O . VAL A 1 91 ? 5.715 -20.016 -5.609 1 96.69 91 VAL A O 1
ATOM 660 N N . HIS A 1 92 ? 6.055 -18.141 -4.469 1 94.75 92 HIS A N 1
ATOM 661 C CA . HIS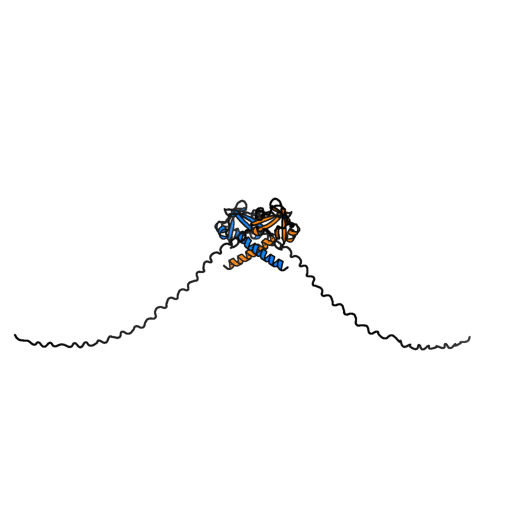 A 1 92 ? 5.68 -18.703 -3.178 1 94.75 92 HIS A CA 1
ATOM 662 C C . HIS A 1 92 ? 4.438 -18.031 -2.617 1 94.75 92 HIS A C 1
ATOM 664 O O . HIS A 1 92 ? 4.406 -16.797 -2.486 1 94.75 92 HIS A O 1
ATOM 670 N N . ILE A 1 93 ? 3.43 -18.891 -2.307 1 94 93 ILE A N 1
ATOM 671 C CA . ILE A 1 93 ? 2.16 -18.344 -1.838 1 94 93 ILE A CA 1
ATOM 672 C C . ILE A 1 93 ? 2.014 -18.609 -0.338 1 94 93 ILE A C 1
ATOM 674 O O . ILE A 1 93 ? 2.049 -19.75 0.112 1 94 93 ILE A O 1
ATOM 678 N N . ALA A 1 94 ? 1.966 -17.562 0.393 1 92.25 94 ALA A N 1
ATOM 679 C CA . ALA A 1 94 ? 1.559 -17.609 1.795 1 92.25 94 ALA A CA 1
ATOM 680 C C . ALA A 1 94 ? 0.062 -17.359 1.94 1 92.25 94 ALA A C 1
ATOM 682 O O . ALA A 1 94 ? -0.625 -17.078 0.955 1 92.25 94 ALA A O 1
ATOM 683 N N . ARG A 1 95 ? -0.411 -17.375 3.125 1 88.38 95 ARG A N 1
ATOM 684 C CA . ARG A 1 95 ? -1.822 -17.141 3.406 1 88.38 95 ARG A CA 1
ATOM 685 C C . ARG A 1 95 ? -2.211 -15.703 3.068 1 88.38 95 ARG A C 1
ATOM 687 O O . ARG A 1 95 ? -3.336 -15.445 2.635 1 88.38 95 ARG A O 1
ATOM 694 N N . THR A 1 96 ? -1.288 -14.805 3.221 1 90.31 96 THR A N 1
ATOM 695 C CA . THR A 1 96 ? -1.634 -13.383 3.184 1 90.31 96 THR A CA 1
ATOM 696 C C . THR A 1 96 ? -0.972 -12.695 1.993 1 90.31 96 THR A C 1
ATOM 698 O O . THR A 1 96 ? -1.331 -11.57 1.64 1 90.31 96 THR A O 1
ATOM 701 N N . HIS A 1 97 ? -0.009 -13.344 1.421 1 94.81 97 HIS A N 1
ATOM 702 C CA . HIS A 1 97 ? 0.758 -12.688 0.367 1 94.81 97 HIS A CA 1
ATOM 703 C C . HIS A 1 97 ? 1.467 -13.711 -0.515 1 94.81 97 HIS A C 1
ATOM 705 O O . HIS A 1 97 ? 1.455 -14.906 -0.217 1 94.81 97 HIS A O 1
ATOM 711 N N . LEU A 1 98 ? 1.973 -13.258 -1.608 1 95.38 98 LEU A N 1
ATOM 712 C CA . LEU A 1 98 ? 2.859 -14.102 -2.408 1 95.38 98 LEU A CA 1
ATOM 713 C C . LEU A 1 98 ? 4.207 -13.422 -2.615 1 95.38 98 LEU A C 1
ATOM 715 O O . LEU A 1 98 ? 4.305 -12.195 -2.566 1 95.38 98 LEU A O 1
ATOM 719 N N . THR A 1 99 ? 5.176 -14.234 -2.748 1 97.25 99 THR A N 1
ATOM 720 C CA . THR A 1 99 ? 6.551 -13.805 -2.975 1 97.25 99 THR A CA 1
ATOM 721 C C . THR A 1 99 ? 7.086 -14.367 -4.289 1 97.25 99 THR A C 1
ATOM 723 O O . THR A 1 99 ? 6.938 -15.555 -4.566 1 97.25 99 THR A O 1
ATOM 726 N N . LEU A 1 100 ? 7.609 -13.5 -5.098 1 97.88 100 LEU A N 1
ATOM 727 C CA . LEU A 1 100 ? 8.234 -13.898 -6.352 1 97.88 100 LEU A CA 1
ATOM 728 C C . LEU A 1 100 ? 9.742 -13.648 -6.312 1 97.88 100 LEU A C 1
ATOM 730 O O . LEU A 1 100 ? 10.188 -12.602 -5.848 1 97.88 100 LEU A O 1
ATOM 734 N N . ARG A 1 101 ? 10.461 -14.602 -6.836 1 98.44 101 ARG A N 1
ATOM 735 C CA . ARG A 1 101 ? 11.914 -14.516 -6.957 1 98.44 101 ARG A CA 1
ATOM 736 C C . ARG A 1 101 ? 12.391 -15.148 -8.266 1 98.44 101 ARG A C 1
ATOM 738 O O . ARG A 1 101 ? 11.781 -16.094 -8.758 1 98.44 101 ARG A O 1
ATOM 745 N N . PRO A 1 102 ? 13.461 -14.547 -8.789 1 98.25 102 PRO A N 1
ATOM 746 C CA . PRO A 1 102 ? 14.016 -15.18 -9.992 1 98.25 102 PRO A CA 1
ATOM 747 C C . PRO A 1 102 ? 14.391 -16.641 -9.773 1 98.25 102 PRO A C 1
ATOM 749 O O . PRO A 1 102 ? 14.93 -16.984 -8.719 1 98.25 102 PRO A O 1
ATOM 752 N N . ALA A 1 103 ? 13.953 -17.422 -10.703 1 98.06 103 ALA A N 1
ATOM 753 C CA . ALA A 1 103 ? 14.289 -18.844 -10.766 1 98.06 103 ALA A CA 1
ATOM 754 C C . ALA A 1 103 ? 14.32 -19.344 -12.211 1 98.06 103 ALA A C 1
ATOM 756 O O . ALA A 1 103 ? 13.367 -19.125 -12.969 1 98.06 103 ALA A O 1
ATOM 757 N N . LEU A 1 104 ? 15.336 -20.016 -12.586 1 95.31 104 LEU A N 1
ATOM 758 C CA . LEU A 1 104 ? 15.547 -20.469 -13.953 1 95.31 104 LEU A CA 1
ATOM 759 C C . LEU A 1 104 ? 14.352 -21.281 -14.453 1 95.31 104 LEU A C 1
ATOM 761 O O . LEU A 1 104 ? 13.984 -21.188 -15.625 1 95.31 104 LEU A O 1
ATOM 765 N N . ASP A 1 105 ? 13.766 -21.969 -13.562 1 95.12 105 ASP A N 1
ATOM 766 C CA . ASP A 1 105 ? 12.648 -22.828 -13.945 1 95.12 105 ASP A CA 1
ATOM 767 C C . ASP A 1 105 ? 11.32 -22.266 -13.438 1 95.12 105 ASP A C 1
ATOM 769 O O . ASP A 1 105 ? 10.336 -23 -13.328 1 95.12 105 ASP A O 1
ATOM 773 N N . GLY A 1 106 ? 11.328 -21.094 -13.148 1 96.69 106 GLY A N 1
ATOM 774 C CA . GLY A 1 106 ? 10.109 -20.5 -12.633 1 96.69 106 GLY A CA 1
ATOM 775 C C . GLY A 1 106 ? 8.984 -20.453 -13.648 1 96.69 106 GLY A C 1
ATOM 776 O O . GLY A 1 106 ? 9.211 -20.188 -14.828 1 96.69 106 GLY A O 1
ATOM 777 N N . PRO A 1 107 ? 7.781 -20.688 -13.195 1 96.06 107 PRO A N 1
ATOM 778 C CA . PRO A 1 107 ? 6.656 -20.781 -14.125 1 96.06 107 PRO A CA 1
ATOM 779 C C . PRO A 1 107 ? 6.172 -19.406 -14.617 1 96.06 107 PRO A C 1
ATOM 781 O O . PRO A 1 107 ? 5.402 -19.328 -15.578 1 96.06 107 PRO A O 1
ATOM 784 N N . VAL A 1 108 ? 6.512 -18.391 -13.938 1 97.44 108 VAL A N 1
ATOM 785 C CA . VAL A 1 108 ? 6.07 -17.047 -14.289 1 97.44 108 VAL A CA 1
ATOM 786 C C . VAL A 1 108 ? 7.215 -16.281 -14.953 1 97.44 108 VAL A C 1
ATOM 788 O O . VAL A 1 108 ? 8.359 -16.359 -14.516 1 97.44 108 VAL A O 1
ATOM 791 N N . ALA A 1 109 ? 6.871 -15.562 -15.977 1 97.94 109 ALA A N 1
ATOM 792 C CA . ALA A 1 109 ? 7.895 -14.789 -16.688 1 97.94 109 ALA A CA 1
ATOM 793 C C . ALA A 1 109 ? 7.535 -13.305 -16.703 1 97.94 109 ALA A C 1
ATOM 795 O O . ALA A 1 109 ? 6.371 -12.945 -16.891 1 97.94 109 ALA A O 1
ATOM 796 N N . VAL A 1 110 ? 8.594 -12.547 -16.5 1 98.06 110 VAL A N 1
ATOM 797 C CA . VAL A 1 110 ? 8.43 -11.109 -16.734 1 98.06 110 VAL A CA 1
ATOM 798 C C . VAL A 1 110 ? 8.242 -10.844 -18.219 1 98.06 110 VAL A C 1
ATOM 800 O O . VAL A 1 110 ? 8.992 -11.367 -19.047 1 98.06 110 VAL A O 1
ATOM 803 N N . LYS A 1 111 ? 7.16 -10.133 -18.484 1 97.44 111 LYS A N 1
ATOM 804 C CA . LYS A 1 111 ? 6.855 -9.844 -19.875 1 97.44 111 LYS A CA 1
ATOM 805 C C . LYS A 1 111 ? 7.469 -8.516 -20.312 1 97.44 111 LYS A C 1
ATOM 807 O O . LYS A 1 111 ? 8.016 -7.777 -19.484 1 97.44 111 LYS A O 1
ATOM 812 N N . ASN A 1 112 ? 7.234 -8.32 -21.625 1 90.31 112 ASN A N 1
ATOM 813 C CA . ASN A 1 112 ? 7.648 -7.027 -22.172 1 90.31 112 ASN A CA 1
ATOM 814 C C . ASN A 1 112 ? 6.887 -5.875 -21.531 1 90.31 112 ASN A C 1
ATOM 816 O O . ASN A 1 112 ? 5.742 -6.039 -21.109 1 90.31 112 ASN A O 1
ATOM 820 N N . HIS A 1 113 ? 7.477 -4.836 -21.141 1 89.44 113 HIS A N 1
ATOM 821 C CA . HIS A 1 113 ? 6.887 -3.635 -20.547 1 89.44 113 HIS A CA 1
ATOM 822 C C . HIS A 1 113 ? 6.742 -3.766 -19.047 1 89.44 113 HIS A C 1
ATOM 824 O O . HIS A 1 113 ? 5.902 -3.098 -18.438 1 89.44 113 HIS A O 1
ATOM 830 N N . ARG A 1 114 ? 7.312 -4.785 -18.438 1 93.81 114 ARG A N 1
ATOM 831 C CA . ARG A 1 114 ? 7.531 -4.836 -17 1 93.81 114 ARG A CA 1
ATOM 832 C C . ARG A 1 114 ? 6.246 -5.207 -16.266 1 93.81 114 ARG A C 1
ATOM 834 O O . ARG A 1 114 ? 5.84 -4.52 -15.328 1 93.81 114 ARG A O 1
ATOM 841 N N . PHE A 1 115 ? 5.676 -6.289 -16.719 1 97.44 115 PHE A N 1
ATOM 842 C CA . PHE A 1 115 ? 4.539 -6.855 -16 1 97.44 115 PHE A CA 1
ATOM 843 C C . PHE A 1 115 ? 4.621 -8.375 -15.977 1 97.44 115 PHE A C 1
ATOM 845 O O . PHE A 1 115 ? 5.484 -8.969 -16.625 1 97.44 115 PHE A O 1
ATOM 852 N N . ILE A 1 116 ? 3.818 -9.016 -15.117 1 98.19 116 ILE A N 1
ATOM 853 C CA . ILE A 1 116 ? 3.664 -10.469 -15.055 1 98.19 116 ILE A CA 1
ATOM 854 C C . ILE A 1 116 ? 2.184 -10.836 -15.102 1 98.19 116 ILE A C 1
ATOM 856 O O . ILE A 1 116 ? 1.321 -9.992 -14.82 1 98.19 116 ILE A O 1
ATOM 860 N N . TRP A 1 117 ? 1.991 -12.078 -15.469 1 97.56 117 TRP A N 1
ATOM 861 C CA . TRP A 1 117 ? 0.671 -12.68 -15.32 1 97.56 117 TRP A CA 1
ATOM 862 C C . TRP A 1 117 ? 0.639 -13.641 -14.133 1 97.56 117 TRP A C 1
ATOM 864 O O . TRP A 1 117 ? 1.462 -14.555 -14.047 1 97.56 117 TRP A O 1
ATOM 874 N N . LEU A 1 118 ? -0.262 -13.336 -13.273 1 97.38 118 LEU A N 1
ATOM 875 C CA . LEU A 1 118 ? -0.447 -14.266 -12.164 1 97.38 118 LEU A CA 1
ATOM 876 C C . LEU A 1 118 ? -1.352 -15.422 -12.57 1 97.38 118 LEU A C 1
ATOM 878 O O . LEU A 1 118 ? -2.469 -15.211 -13.039 1 97.38 118 LEU A O 1
ATOM 882 N N . PRO A 1 119 ? -0.891 -16.578 -12.375 1 96 119 PRO A N 1
ATOM 883 C CA . PRO A 1 119 ? -1.71 -17.75 -12.727 1 96 119 PRO A CA 1
ATOM 884 C C . PRO A 1 119 ? -3.043 -17.781 -11.984 1 96 119 PRO A C 1
ATOM 886 O O . PRO A 1 119 ? -3.131 -17.312 -10.852 1 96 119 PRO A O 1
ATOM 889 N N . ALA A 1 120 ? -4.062 -18.406 -12.578 1 95.5 120 ALA A N 1
ATOM 890 C CA . ALA A 1 120 ? -5.406 -18.484 -12.008 1 95.5 120 ALA A CA 1
ATOM 891 C C . ALA A 1 120 ? -5.387 -19.172 -10.648 1 95.5 120 ALA A C 1
ATOM 893 O O . ALA A 1 120 ? -6.098 -18.766 -9.727 1 95.5 120 ALA A O 1
ATOM 894 N N . ALA A 1 121 ? -4.562 -20.188 -10.539 1 93.94 121 ALA A N 1
ATOM 895 C CA . ALA A 1 121 ? -4.492 -20.938 -9.289 1 93.94 121 ALA A CA 1
ATOM 896 C C . ALA A 1 121 ? -4 -20.047 -8.148 1 93.94 121 ALA A C 1
ATOM 898 O O . ALA A 1 121 ? -4.492 -20.141 -7.02 1 93.94 121 ALA A O 1
ATOM 899 N N . THR A 1 122 ? -3.068 -19.234 -8.469 1 94.25 122 THR A N 1
ATOM 900 C CA . THR A 1 122 ? -2.529 -18.297 -7.484 1 94.25 122 THR A CA 1
ATOM 901 C C . THR A 1 122 ? -3.58 -17.266 -7.082 1 94.25 122 THR A C 1
ATOM 903 O O . THR A 1 122 ? -3.752 -16.984 -5.895 1 94.25 122 THR A O 1
ATOM 906 N N . ARG A 1 123 ? -4.273 -16.75 -8 1 95.44 123 ARG A N 1
ATOM 907 C CA . ARG A 1 123 ? -5.328 -15.781 -7.734 1 95.44 123 ARG A CA 1
ATOM 908 C C . ARG A 1 123 ? -6.434 -16.391 -6.875 1 95.44 123 ARG A C 1
ATOM 910 O O . ARG A 1 123 ? -6.914 -15.75 -5.938 1 95.44 123 ARG A O 1
ATOM 917 N N . HIS A 1 124 ? -6.711 -17.578 -7.152 1 92.81 124 HIS A N 1
ATOM 918 C CA . HIS A 1 124 ? -7.742 -18.281 -6.395 1 92.81 124 HIS A CA 1
ATOM 919 C C . HIS A 1 124 ? -7.309 -18.484 -4.945 1 92.81 124 HIS A C 1
ATOM 921 O O . HIS A 1 124 ? -8.094 -18.281 -4.02 1 92.81 124 HIS A O 1
ATOM 927 N N . ARG A 1 125 ? -6.125 -18.875 -4.754 1 92.56 125 ARG A N 1
ATOM 928 C CA . ARG A 1 125 ? -5.609 -19.172 -3.42 1 92.56 125 ARG A CA 1
ATOM 929 C C . ARG A 1 125 ? -5.613 -17.922 -2.547 1 92.56 125 ARG A C 1
ATOM 931 O O . ARG A 1 125 ? -5.801 -18 -1.332 1 92.56 125 ARG A O 1
ATOM 938 N N . LEU A 1 126 ? -5.461 -16.812 -3.188 1 93.69 126 LEU A N 1
ATOM 939 C CA . LEU A 1 126 ? -5.395 -15.562 -2.445 1 93.69 126 LEU A CA 1
ATOM 940 C C . LEU A 1 126 ? -6.703 -14.789 -2.561 1 93.69 126 LEU A C 1
ATOM 942 O O . LEU A 1 126 ? -6.789 -13.641 -2.131 1 93.69 126 LEU A O 1
ATOM 946 N N . ASP A 1 127 ? -7.688 -15.391 -3.258 1 93.19 127 ASP A N 1
ATOM 947 C CA . ASP A 1 127 ? -9 -14.781 -3.479 1 93.19 127 ASP A CA 1
ATOM 948 C C . ASP A 1 127 ? -8.867 -13.422 -4.16 1 93.19 127 ASP A C 1
ATOM 950 O O . ASP A 1 127 ? -9.461 -12.438 -3.715 1 93.19 127 ASP A O 1
ATOM 954 N N . LEU A 1 128 ? -8.07 -13.414 -5.141 1 95.44 128 LEU A N 1
ATOM 955 C CA . LEU A 1 128 ? -7.875 -12.203 -5.926 1 95.44 128 LEU A CA 1
ATOM 956 C C . LEU A 1 128 ? -8.891 -12.125 -7.062 1 95.44 128 LEU A C 1
ATOM 958 O O . LEU A 1 128 ? -9.07 -13.086 -7.805 1 95.44 128 LEU A O 1
ATOM 962 N N . ARG A 1 129 ? -9.508 -10.984 -7.211 1 95.19 129 ARG A N 1
ATOM 963 C CA . ARG A 1 129 ? -10.5 -10.734 -8.25 1 95.19 129 ARG A CA 1
ATOM 964 C C . ARG A 1 129 ? -10.078 -9.578 -9.148 1 95.19 129 ARG A C 1
ATOM 966 O O . ARG A 1 129 ? -9.32 -8.703 -8.727 1 95.19 129 ARG A O 1
ATOM 973 N N . PRO A 1 130 ? -10.555 -9.672 -10.398 1 96.5 130 PRO A N 1
ATOM 974 C CA . PRO A 1 130 ? -10.305 -8.508 -11.25 1 96.5 130 PRO A CA 1
ATOM 975 C C . PRO A 1 130 ? -10.758 -7.199 -10.617 1 96.5 130 PRO A C 1
ATOM 977 O O . PRO A 1 130 ? -11.828 -7.145 -10.008 1 96.5 130 PRO A O 1
ATOM 980 N N . GLY A 1 131 ? -9.914 -6.172 -10.734 1 96.19 131 GLY A N 1
ATOM 981 C CA . GLY A 1 131 ? -10.242 -4.883 -10.141 1 96.19 131 GLY A CA 1
ATOM 982 C C . GLY A 1 131 ? -9.586 -4.664 -8.789 1 96.19 131 GLY A C 1
ATOM 983 O O . GLY A 1 131 ? -9.508 -3.531 -8.305 1 96.19 131 GLY A O 1
ATOM 984 N N . ASP A 1 132 ? -9.133 -5.77 -8.172 1 96.75 132 ASP A N 1
ATOM 985 C CA . ASP A 1 132 ? -8.422 -5.625 -6.906 1 96.75 132 ASP A CA 1
ATOM 986 C C . ASP A 1 132 ? -7.141 -4.812 -7.094 1 96.75 132 ASP A C 1
ATOM 988 O O . ASP A 1 132 ? -6.414 -5 -8.07 1 96.75 132 ASP A O 1
ATOM 992 N N . ARG A 1 133 ? -6.906 -3.914 -6.168 1 97.56 133 ARG A N 1
ATOM 993 C CA . ARG A 1 133 ? -5.652 -3.17 -6.125 1 97.56 133 ARG A CA 1
ATOM 994 C C . ARG A 1 133 ? -4.668 -3.811 -5.148 1 97.56 133 ARG A C 1
ATOM 996 O O . ARG A 1 133 ? -4.898 -3.803 -3.938 1 97.56 133 ARG A O 1
ATOM 1003 N N . VAL A 1 134 ? -3.58 -4.332 -5.68 1 98.19 134 VAL A N 1
ATOM 1004 C CA . VAL A 1 134 ? -2.619 -5.07 -4.863 1 98.19 134 VAL A CA 1
ATOM 1005 C C . VAL A 1 134 ? -1.385 -4.211 -4.613 1 98.19 134 VAL A C 1
ATOM 1007 O O . VAL A 1 134 ? -0.948 -3.467 -5.496 1 98.19 134 VAL A O 1
ATOM 1010 N N . LEU A 1 135 ? -0.895 -4.332 -3.412 1 98.44 135 LEU A N 1
ATOM 1011 C CA . LEU A 1 135 ? 0.346 -3.652 -3.053 1 98.44 135 LEU A CA 1
ATOM 1012 C C . LEU A 1 135 ? 1.558 -4.477 -3.477 1 98.44 135 LEU A C 1
ATOM 1014 O O . LEU A 1 135 ? 1.604 -5.684 -3.24 1 98.44 135 LEU A O 1
ATOM 1018 N N . LEU A 1 136 ? 2.441 -3.809 -4.117 1 98.5 136 LEU A N 1
ATOM 1019 C CA . LEU A 1 136 ? 3.719 -4.402 -4.496 1 98.5 136 LEU A CA 1
ATOM 1020 C C . LEU A 1 136 ? 4.848 -3.867 -3.623 1 98.5 136 LEU A C 1
ATOM 1022 O O . LEU A 1 136 ? 4.926 -2.662 -3.373 1 98.5 136 LEU A O 1
ATOM 1026 N N . ALA A 1 137 ? 5.602 -4.738 -3.102 1 98.25 137 ALA A N 1
ATOM 1027 C CA . ALA A 1 137 ? 6.84 -4.402 -2.406 1 98.25 137 ALA A CA 1
ATOM 1028 C C . ALA A 1 137 ? 8.047 -5.035 -3.1 1 98.25 137 ALA A C 1
ATOM 1030 O O . ALA A 1 137 ? 8.289 -6.234 -2.961 1 98.25 137 ALA A O 1
ATOM 1031 N N . ALA A 1 138 ? 8.734 -4.207 -3.865 1 98.31 138 ALA A N 1
ATOM 1032 C CA . ALA A 1 138 ? 9.945 -4.645 -4.551 1 98.31 138 ALA A CA 1
ATOM 1033 C C . ALA A 1 138 ? 11.18 -4.438 -3.674 1 98.31 138 ALA A C 1
ATOM 1035 O O . ALA A 1 138 ? 11.438 -3.326 -3.207 1 98.31 138 ALA A O 1
ATOM 1036 N N . GLU A 1 139 ? 11.859 -5.504 -3.479 1 97.5 139 GLU A N 1
ATOM 1037 C CA . GLU A 1 139 ? 13.094 -5.473 -2.695 1 97.5 139 GLU A CA 1
ATOM 1038 C C . GLU A 1 139 ? 14.305 -5.77 -3.568 1 97.5 139 GLU A C 1
ATOM 1040 O O . GLU A 1 139 ? 14.703 -6.926 -3.727 1 97.5 139 GLU A O 1
ATOM 1045 N N . PRO A 1 140 ? 14.945 -4.707 -4.031 1 97.62 140 PRO A N 1
ATOM 1046 C CA . PRO A 1 140 ? 16 -4.918 -5.02 1 97.62 140 PRO A CA 1
ATOM 1047 C C . PRO A 1 140 ? 17.172 -5.727 -4.465 1 97.62 140 PRO A C 1
ATOM 1049 O O . PRO A 1 140 ? 17.703 -6.602 -5.152 1 97.62 140 PRO A O 1
ATOM 1052 N N . GLN A 1 141 ? 17.531 -5.473 -3.248 1 95.62 141 GLN A N 1
ATOM 1053 C CA . GLN A 1 141 ? 18.672 -6.156 -2.67 1 95.62 141 GLN A CA 1
ATOM 1054 C C . GLN A 1 141 ? 18.422 -7.656 -2.547 1 95.62 141 GLN A C 1
ATOM 1056 O O . GLN A 1 141 ? 19.328 -8.469 -2.738 1 95.62 141 GLN A O 1
ATOM 1061 N N . ARG A 1 142 ? 17.203 -8.023 -2.301 1 95.44 142 ARG A N 1
ATOM 1062 C CA . ARG A 1 142 ? 16.844 -9.43 -2.115 1 95.44 142 ARG A CA 1
ATOM 1063 C C . ARG A 1 142 ? 16.297 -10.023 -3.404 1 95.44 142 ARG A C 1
ATOM 1065 O O . ARG A 1 142 ? 16 -11.227 -3.465 1 95.44 142 ARG A O 1
ATOM 1072 N N . GLN A 1 143 ? 16.172 -9.164 -4.43 1 97.19 143 GLN A N 1
ATOM 1073 C CA . GLN A 1 143 ? 15.586 -9.594 -5.691 1 97.19 143 GLN A CA 1
ATOM 1074 C C . GLN A 1 143 ? 14.258 -10.305 -5.461 1 97.19 143 GLN A C 1
ATOM 1076 O O . GLN A 1 143 ? 14.047 -11.422 -5.949 1 97.19 143 GLN A O 1
ATOM 1081 N N . THR A 1 144 ? 13.445 -9.602 -4.742 1 97.56 144 THR A N 1
ATOM 1082 C CA . THR A 1 144 ? 12.18 -10.18 -4.305 1 97.56 144 THR A CA 1
ATOM 1083 C C . THR A 1 144 ? 11.031 -9.203 -4.523 1 97.56 144 THR A C 1
ATOM 1085 O O . THR A 1 144 ? 11.164 -8.008 -4.25 1 97.56 144 THR A O 1
ATOM 1088 N N . LEU A 1 145 ? 9.969 -9.711 -5.129 1 97.94 145 LEU A N 1
ATOM 1089 C CA . LEU A 1 145 ? 8.703 -8.984 -5.195 1 97.94 145 LEU A CA 1
ATOM 1090 C C . LEU A 1 145 ? 7.656 -9.625 -4.289 1 97.94 145 LEU A C 1
ATOM 1092 O O . LEU A 1 145 ? 7.379 -10.82 -4.402 1 97.94 145 LEU A O 1
ATOM 1096 N N . VAL A 1 146 ? 7.141 -8.852 -3.416 1 98 146 VAL A N 1
ATOM 1097 C CA . VAL A 1 146 ? 6.047 -9.32 -2.568 1 98 146 VAL A CA 1
ATOM 1098 C C . VAL A 1 146 ? 4.75 -8.633 -2.98 1 98 146 VAL A C 1
ATOM 1100 O O . VAL A 1 146 ? 4.73 -7.426 -3.236 1 98 146 VAL A O 1
ATOM 1103 N N . ILE A 1 147 ? 3.672 -9.375 -3.074 1 97.94 147 ILE A N 1
ATOM 1104 C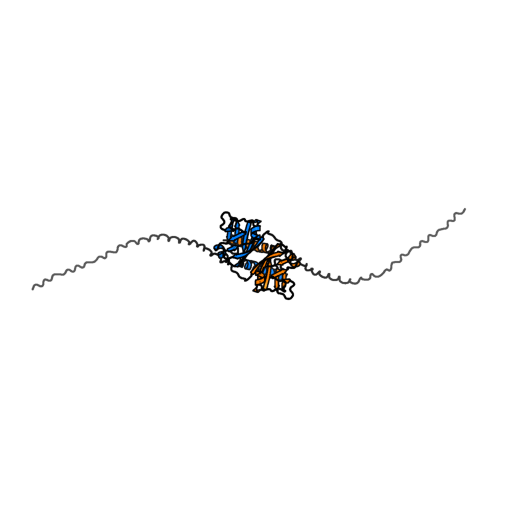 CA . ILE A 1 147 ? 2.369 -8.859 -3.477 1 97.94 147 ILE A CA 1
ATOM 1105 C C . ILE A 1 147 ? 1.35 -9.109 -2.367 1 97.94 147 ILE A C 1
ATOM 1107 O O . ILE A 1 147 ? 1.167 -10.242 -1.928 1 97.94 147 ILE A O 1
ATOM 1111 N N . TYR A 1 148 ? 0.718 -8.047 -1.973 1 97.12 148 TYR A N 1
ATOM 1112 C CA . TYR A 1 148 ? -0.277 -8.125 -0.91 1 97.12 148 TYR A CA 1
ATOM 1113 C C . TYR A 1 148 ? -1.674 -7.84 -1.448 1 97.12 148 TYR A C 1
ATOM 1115 O O . TYR A 1 148 ? -1.935 -6.75 -1.967 1 97.12 148 TYR A O 1
ATOM 1123 N N . PRO A 1 149 ? -2.594 -8.773 -1.264 1 96.94 149 PRO A N 1
ATOM 1124 C CA . PRO A 1 149 ? -3.996 -8.516 -1.604 1 96.94 149 PRO A CA 1
ATOM 1125 C C . PRO A 1 149 ? -4.656 -7.504 -0.673 1 96.94 149 PRO A C 1
ATOM 1127 O O . PRO A 1 149 ? -4.164 -7.266 0.435 1 96.94 149 PRO A O 1
ATOM 1130 N N . PRO A 1 150 ? -5.762 -6.93 -1.158 1 96.19 150 PRO A N 1
ATOM 1131 C CA . PRO A 1 150 ? -6.461 -5.961 -0.31 1 96.19 150 PRO A CA 1
ATOM 1132 C C . PRO A 1 150 ? -6.902 -6.555 1.026 1 96.19 150 PRO A C 1
ATOM 1134 O O . PRO A 1 150 ? -6.875 -5.867 2.051 1 96.19 150 PRO A O 1
ATOM 1137 N N . ALA A 1 151 ? -7.262 -7.812 1.027 1 94.69 151 ALA A N 1
ATOM 1138 C CA . ALA A 1 151 ? -7.707 -8.453 2.264 1 94.69 151 ALA A CA 1
ATOM 1139 C C . ALA A 1 151 ? -6.578 -8.5 3.291 1 94.69 151 ALA A C 1
ATOM 1141 O O . ALA A 1 151 ? -6.809 -8.305 4.484 1 94.69 151 ALA A O 1
ATOM 1142 N N . ALA A 1 152 ? -5.438 -8.781 2.844 1 94.19 152 ALA A N 1
ATOM 1143 C CA . ALA A 1 152 ? -4.273 -8.812 3.729 1 94.19 152 ALA A CA 1
ATOM 1144 C C . ALA A 1 152 ? -3.949 -7.414 4.254 1 94.19 152 ALA A C 1
ATOM 1146 O O . ALA A 1 152 ? -3.598 -7.254 5.422 1 94.19 152 ALA A O 1
ATOM 1147 N N . LEU A 1 153 ? -4.059 -6.434 3.439 1 95.5 153 LEU A N 1
ATOM 1148 C CA . LEU A 1 153 ? -3.828 -5.055 3.857 1 95.5 153 LEU A CA 1
ATOM 1149 C C . LEU A 1 153 ? -4.836 -4.633 4.922 1 95.5 153 LEU A C 1
ATOM 1151 O O . LEU A 1 153 ? -4.473 -3.977 5.902 1 95.5 153 LEU A O 1
ATOM 1155 N N . ASP A 1 154 ? -6.07 -5.008 4.719 1 93.88 154 ASP A N 1
ATOM 1156 C CA . ASP A 1 154 ? -7.09 -4.727 5.727 1 93.88 154 ASP A CA 1
ATOM 1157 C C . ASP A 1 154 ? -6.66 -5.242 7.098 1 93.88 154 ASP A C 1
ATOM 1159 O O . ASP A 1 154 ? -6.703 -4.504 8.086 1 93.88 154 ASP A O 1
ATOM 1163 N N . ALA A 1 155 ? -6.207 -6.418 7.102 1 90.12 155 ALA A N 1
ATOM 1164 C CA . ALA A 1 155 ? -5.816 -7.059 8.359 1 90.12 155 ALA A CA 1
ATOM 1165 C C . ALA A 1 155 ? -4.578 -6.391 8.953 1 90.12 155 ALA A C 1
ATOM 1167 O O . ALA A 1 155 ? -4.52 -6.141 10.156 1 90.12 155 ALA A O 1
ATOM 1168 N N . LEU A 1 156 ? -3.654 -6.098 8.156 1 90.44 156 LEU A N 1
ATOM 1169 C CA . LEU A 1 156 ? -2.389 -5.52 8.594 1 90.44 156 LEU A CA 1
ATOM 1170 C C . LEU A 1 156 ? -2.59 -4.109 9.133 1 90.44 156 LEU A C 1
ATOM 1172 O O . LEU A 1 156 ? -2.08 -3.768 10.203 1 90.44 156 LEU A O 1
ATOM 1176 N N . LEU A 1 157 ? -3.355 -3.35 8.422 1 90.69 157 LEU A N 1
ATOM 1177 C CA . LEU A 1 157 ? -3.473 -1.933 8.742 1 90.69 157 LEU A CA 1
ATOM 1178 C C . LEU A 1 157 ? -4.473 -1.713 9.875 1 90.69 157 LEU A C 1
ATOM 1180 O O . LEU A 1 157 ? -4.309 -0.799 10.688 1 90.69 157 LEU A O 1
ATOM 1184 N N . THR A 1 158 ? -5.477 -2.523 9.938 1 83.62 158 THR A N 1
ATOM 1185 C CA . THR A 1 158 ? -6.398 -2.467 11.062 1 83.62 158 THR A CA 1
ATOM 1186 C C . THR A 1 158 ? -5.664 -2.738 12.375 1 83.62 158 THR A C 1
ATOM 1188 O O . THR A 1 158 ? -5.871 -2.033 13.367 1 83.62 158 THR A O 1
ATOM 1191 N N . HIS A 1 159 ? -4.836 -3.66 12.422 1 76.81 159 HIS A N 1
ATOM 1192 C CA . HIS A 1 159 ? -4.043 -4 13.602 1 76.81 159 HIS A CA 1
ATOM 1193 C C . HIS A 1 159 ? -3.135 -2.846 14.008 1 76.81 159 HIS A C 1
ATOM 1195 O O . HIS A 1 159 ? -3.053 -2.5 15.188 1 76.81 159 HIS A O 1
ATOM 1201 N N . ARG A 1 160 ? -2.537 -2.229 13.07 1 81.5 160 ARG A N 1
ATOM 1202 C CA . ARG A 1 160 ? -1.616 -1.128 13.336 1 81.5 160 ARG A CA 1
ATOM 1203 C C . ARG A 1 160 ? -2.352 0.072 13.922 1 81.5 160 ARG A C 1
ATOM 1205 O O . ARG A 1 160 ? -1.879 0.691 14.883 1 81.5 160 ARG A O 1
ATOM 1212 N N . ARG A 1 161 ? -3.473 0.351 13.398 1 83.12 161 ARG A N 1
ATOM 1213 C CA . ARG A 1 161 ? -4.246 1.492 13.883 1 83.12 161 ARG A CA 1
ATOM 1214 C C . ARG A 1 161 ? -4.754 1.251 15.305 1 83.12 161 ARG A C 1
ATOM 1216 O O . ARG A 1 161 ? -4.758 2.164 16.125 1 83.12 161 ARG A O 1
ATOM 1223 N N . SER A 1 162 ? -5.066 0.094 15.531 1 77.38 162 SER A N 1
ATOM 1224 C CA . SER A 1 162 ? -5.5 -0.25 16.891 1 77.38 162 SER A CA 1
ATOM 1225 C C . SER A 1 162 ? -4.355 -0.112 17.875 1 77.38 162 SER A C 1
ATOM 1227 O O . SER A 1 162 ? -4.559 0.358 19 1 77.38 162 SER A O 1
ATOM 1229 N N . ALA A 1 163 ? -3.203 -0.405 17.438 1 71.19 163 ALA A N 1
ATOM 1230 C CA . ALA A 1 163 ? -2.02 -0.3 18.297 1 71.19 163 ALA A CA 1
ATOM 1231 C C . ALA A 1 163 ? -1.645 1.159 18.531 1 71.19 163 ALA A C 1
ATOM 1233 O O . ALA A 1 163 ? -1.218 1.523 19.641 1 71.19 163 ALA A O 1
ATOM 1234 N N . SER A 1 164 ? -1.785 1.921 17.547 1 72.81 164 SER A N 1
ATOM 1235 C CA . SER A 1 164 ? -1.453 3.338 17.656 1 72.81 164 SER A CA 1
ATOM 1236 C C . SER A 1 164 ? -2.432 4.066 18.562 1 72.81 164 SER A C 1
ATOM 1238 O O . SER A 1 164 ? -2.033 4.93 19.359 1 72.81 164 SER A O 1
ATOM 1240 N N . LYS A 1 165 ? -3.709 3.76 18.516 1 72.75 165 LYS A N 1
ATOM 1241 C CA . LYS A 1 165 ? -4.727 4.371 19.375 1 72.75 165 LYS A CA 1
ATOM 1242 C C . LYS A 1 165 ? -4.488 4.027 20.844 1 72.75 165 LYS A C 1
ATOM 1244 O O . LYS A 1 165 ? -4.68 4.871 21.719 1 72.75 165 LYS A O 1
ATOM 1249 N N . ALA A 1 166 ? -4.035 2.896 21.016 1 69.06 166 ALA A N 1
ATOM 1250 C CA . ALA A 1 166 ? -3.727 2.473 22.375 1 69.06 166 ALA A CA 1
ATOM 1251 C C . ALA A 1 166 ? -2.545 3.258 22.938 1 69.06 166 ALA A C 1
ATOM 1253 O O . ALA A 1 166 ? -2.531 3.605 24.125 1 69.06 166 ALA A O 1
ATOM 1254 N N . GLY A 1 167 ? -1.625 3.551 22.109 1 64.38 167 GLY A N 1
ATOM 1255 C CA . GLY A 1 167 ? -0.476 4.332 22.531 1 64.38 167 GLY A CA 1
ATOM 1256 C C . GLY A 1 167 ? -0.811 5.789 22.797 1 64.38 167 GLY A C 1
ATOM 1257 O O . GLY A 1 167 ? -0.24 6.41 23.688 1 64.38 167 GLY A O 1
ATOM 1258 N N . ASP A 1 168 ? -1.729 6.371 22.016 1 65.56 168 ASP A N 1
ATOM 1259 C CA . ASP A 1 168 ? -2.131 7.766 22.188 1 65.56 168 ASP A CA 1
ATOM 1260 C C . ASP A 1 168 ? -2.924 7.965 23.469 1 65.56 168 ASP A C 1
ATOM 1262 O O . ASP A 1 168 ? -2.898 9.047 24.062 1 65.56 168 ASP A O 1
ATOM 1266 N N . ARG A 1 169 ? -3.67 6.953 23.953 1 61.5 169 ARG A N 1
ATOM 1267 C CA . ARG A 1 169 ? -4.469 7.023 25.172 1 61.5 169 ARG A CA 1
ATOM 1268 C C . ARG A 1 169 ? -3.582 7.012 26.422 1 61.5 169 ARG A C 1
ATOM 1270 O O . ARG A 1 169 ? -3.988 7.477 27.484 1 61.5 169 ARG A O 1
ATOM 1277 N N . ASP A 1 170 ? -2.486 6.559 26.281 1 56.41 170 ASP A N 1
ATOM 1278 C CA . ASP A 1 170 ? -1.591 6.422 27.422 1 56.41 170 ASP A CA 1
ATOM 1279 C C . ASP A 1 170 ? -0.709 7.656 27.578 1 56.41 170 ASP A C 1
ATOM 1281 O O . ASP A 1 170 ? 0.07 7.754 28.531 1 56.41 170 ASP A O 1
ATOM 1285 N N . GLU A 1 171 ? -0.774 8.516 26.578 1 51.94 171 GLU A N 1
ATOM 1286 C CA . GLU A 1 171 ? -0.025 9.766 26.703 1 51.94 171 GLU A CA 1
ATOM 1287 C C . GLU A 1 171 ? -0.94 10.922 27.094 1 51.94 171 GLU A C 1
ATOM 1289 O O . GLU A 1 171 ? -2.072 11.016 26.609 1 51.94 171 GLU A O 1
ATOM 1294 N N . MET B 1 1 ? -60.125 -133.125 15.516 1 33.25 1 MET B N 1
ATOM 1295 C CA . MET B 1 1 ? -59.656 -131.75 15.5 1 33.25 1 MET B CA 1
ATOM 1296 C C . MET B 1 1 ? -58.656 -131.5 16.609 1 33.25 1 MET B C 1
ATOM 1298 O O . MET B 1 1 ? -59 -131.375 17.781 1 33.25 1 MET B O 1
ATOM 1302 N N . CYS B 1 2 ? -57.375 -132.125 16.484 1 40.19 2 CYS B N 1
ATOM 1303 C CA . CYS B 1 2 ? -56.312 -132.375 17.453 1 40.19 2 CYS B CA 1
ATOM 1304 C C . CYS B 1 2 ? -55.594 -131 17.797 1 40.19 2 CYS B C 1
ATOM 1306 O O . CYS B 1 2 ? -55.156 -130.25 16.906 1 40.19 2 CYS B O 1
ATOM 1308 N N . SER B 1 3 ? -55.844 -130.375 18.969 1 40.44 3 SER B N 1
ATOM 1309 C CA . SER B 1 3 ? -55.469 -129.125 19.609 1 40.44 3 SER B CA 1
ATOM 1310 C C . SER B 1 3 ? -54 -129.125 20.016 1 40.44 3 SER B C 1
ATOM 1312 O O . SER B 1 3 ? -53.625 -129.75 20.984 1 40.44 3 SER B O 1
ATOM 1314 N N . SER B 1 4 ? -52.969 -129.125 19.031 1 39.59 4 SER B N 1
ATOM 1315 C CA . SER B 1 4 ? -51.562 -129.25 19.344 1 39.59 4 SER B CA 1
ATOM 1316 C C . SER B 1 4 ? -51.062 -128 20.047 1 39.59 4 SER B C 1
ATOM 1318 O O . SER B 1 4 ? -51.188 -126.875 19.516 1 39.59 4 SER B O 1
ATOM 1320 N N . ASP B 1 5 ? -50.906 -127.938 21.375 1 42.94 5 ASP B N 1
ATOM 1321 C CA . ASP B 1 5 ? -50.469 -127 22.391 1 42.94 5 ASP B CA 1
ATOM 1322 C C . ASP B 1 5 ? -48.969 -126.75 22.266 1 42.94 5 ASP B C 1
ATOM 1324 O O . ASP B 1 5 ? -48.156 -127.562 22.656 1 42.94 5 ASP B O 1
ATOM 1328 N N . ALA B 1 6 ? -48.469 -126.125 21.125 1 48.91 6 ALA B N 1
ATOM 1329 C CA . ALA B 1 6 ? -47 -126 21.062 1 48.91 6 ALA B CA 1
ATOM 1330 C C . ALA B 1 6 ? -46.5 -125 22.078 1 48.91 6 ALA B C 1
ATOM 1332 O O . ALA B 1 6 ? -47.125 -123.938 22.266 1 48.91 6 ALA B O 1
ATOM 1333 N N . PRO B 1 7 ? -45.594 -125.312 23.031 1 47.28 7 PRO B N 1
ATOM 1334 C CA . PRO B 1 7 ? -45.125 -124.438 24.141 1 47.28 7 PRO B CA 1
ATOM 1335 C C . PRO B 1 7 ? -44.25 -123.312 23.688 1 47.28 7 PRO B C 1
ATOM 1337 O O . PRO B 1 7 ? -43.438 -123.438 22.781 1 47.28 7 PRO B O 1
ATOM 1340 N N . VAL B 1 8 ? -44.719 -122 23.625 1 49.12 8 VAL B N 1
ATOM 1341 C CA . VAL B 1 8 ? -44.094 -120.75 23.203 1 49.12 8 VAL B CA 1
ATOM 1342 C C . VAL B 1 8 ? -42.969 -120.375 24.172 1 49.12 8 VAL B C 1
ATOM 1344 O O . VAL B 1 8 ? -43.219 -120.188 25.359 1 49.12 8 VAL B O 1
ATOM 1347 N N . ALA B 1 9 ? -41.75 -120.938 24.062 1 44.88 9 ALA B N 1
ATOM 1348 C CA . ALA B 1 9 ? -40.625 -120.625 24.938 1 44.88 9 ALA B CA 1
ATOM 1349 C C . ALA B 1 9 ? -40.188 -119.188 24.766 1 44.88 9 ALA B C 1
ATOM 1351 O O . ALA B 1 9 ? -39.875 -118.75 23.656 1 44.88 9 ALA B O 1
ATOM 1352 N N . VAL B 1 10 ? -40.719 -118.25 25.531 1 44.69 10 VAL B N 1
ATOM 1353 C CA . VAL B 1 10 ? -40.375 -116.812 25.516 1 44.69 10 VAL B CA 1
ATOM 1354 C C . VAL B 1 10 ? -38.969 -116.625 26 1 44.69 10 VAL B C 1
ATOM 1356 O O . VAL B 1 10 ? -38.625 -116.938 27.141 1 44.69 10 VAL B O 1
ATOM 1359 N N . VAL B 1 11 ? -37.969 -116.75 25.141 1 44.19 11 VAL B N 1
ATOM 1360 C CA . VAL B 1 11 ? -36.562 -116.5 25.469 1 44.19 11 VAL B CA 1
ATOM 1361 C C . VAL B 1 11 ? -36.375 -115.062 25.875 1 44.19 11 VAL B C 1
ATOM 1363 O O . VAL B 1 11 ? -36.688 -114.125 25.125 1 44.19 11 VAL B O 1
ATOM 1366 N N . VAL B 1 12 ? -36.281 -114.75 27.172 1 43.28 12 VAL B N 1
ATOM 1367 C CA . VAL B 1 12 ? -36 -113.438 27.812 1 43.28 12 VAL B CA 1
ATOM 1368 C C . VAL B 1 12 ? -34.562 -113 27.484 1 43.28 12 VAL B C 1
ATOM 1370 O O . VAL B 1 12 ? -33.594 -113.688 27.891 1 43.28 12 VAL B O 1
ATOM 1373 N N . VAL B 1 13 ? -34.312 -112.375 26.375 1 42.56 13 VAL B N 1
ATOM 1374 C CA . VAL B 1 13 ? -33 -111.812 26 1 42.56 13 VAL B CA 1
ATOM 1375 C C . VAL B 1 13 ? -32.625 -110.75 26.984 1 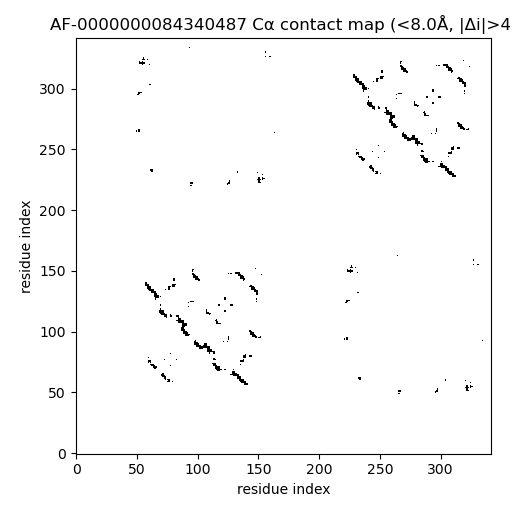42.56 13 VAL B C 1
ATOM 1377 O O . VAL B 1 13 ? -33.344 -109.75 27.188 1 42.56 13 VAL B O 1
ATOM 1380 N N . THR B 1 14 ? -31.797 -111 28.047 1 45.69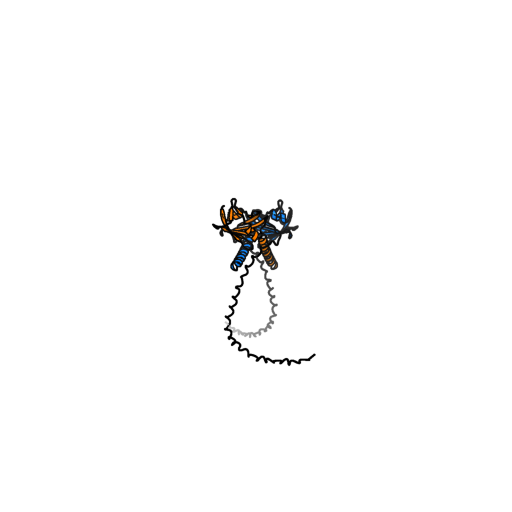 14 THR B N 1
ATOM 1381 C CA . THR B 1 14 ? -31.203 -110.062 29 1 45.69 14 THR B CA 1
ATOM 1382 C C . THR B 1 14 ? -30.203 -109.125 28.312 1 45.69 14 THR B C 1
ATOM 1384 O O . THR B 1 14 ? -29.266 -109.625 27.672 1 45.69 14 THR B O 1
ATOM 1387 N N . SER B 1 15 ? -30.594 -107.938 27.781 1 43.09 15 SER B N 1
ATOM 1388 C CA . SER B 1 15 ? -29.797 -106.938 27.156 1 43.09 15 SER B CA 1
ATOM 1389 C C . SER B 1 15 ? -28.688 -106.438 28.078 1 43.09 15 SER B C 1
ATOM 1391 O O . SER B 1 15 ? -28.953 -105.938 29.172 1 43.09 15 SER B O 1
ATOM 1393 N N . ALA B 1 16 ? -27.5 -107.125 28.219 1 42.72 16 ALA B N 1
ATOM 1394 C CA . ALA B 1 16 ? -26.375 -106.562 28.953 1 42.72 16 ALA B CA 1
ATOM 1395 C C . ALA B 1 16 ? -26.031 -105.188 28.5 1 42.72 16 ALA B C 1
ATOM 1397 O O . ALA B 1 16 ? -26.031 -104.875 27.297 1 42.72 16 ALA B O 1
ATOM 1398 N N . ALA B 1 17 ? -26.25 -104.125 29.312 1 43.56 17 ALA B N 1
ATOM 1399 C CA . ALA B 1 17 ? -25.938 -102.688 29.172 1 43.56 17 ALA B CA 1
ATOM 1400 C C . ALA B 1 17 ? -24.453 -102.5 28.906 1 43.56 17 ALA B C 1
ATOM 1402 O O . ALA B 1 17 ? -23.609 -102.875 29.719 1 43.56 17 ALA B O 1
ATOM 1403 N N . ILE B 1 18 ? -23.984 -102.562 27.688 1 48.56 18 ILE B N 1
ATOM 1404 C CA . ILE B 1 18 ? -22.625 -102.188 27.328 1 48.56 18 ILE B CA 1
ATOM 1405 C C . ILE B 1 18 ? -22.297 -100.812 27.891 1 48.56 18 ILE B C 1
ATOM 1407 O O . ILE B 1 18 ? -23 -99.812 27.625 1 48.56 18 ILE B O 1
ATOM 1411 N N . ALA B 1 19 ? -21.5 -100.688 28.953 1 47.56 19 ALA B N 1
ATOM 1412 C CA . ALA B 1 19 ? -21.016 -99.5 29.609 1 47.56 19 ALA B CA 1
ATOM 1413 C C . ALA B 1 19 ? -20.312 -98.562 28.609 1 47.56 19 ALA B C 1
ATOM 1415 O O . ALA B 1 19 ? -19.531 -99 27.781 1 47.56 19 ALA B O 1
ATOM 1416 N N . PRO B 1 20 ? -20.891 -97.375 28.234 1 48.44 20 PRO B N 1
ATOM 1417 C CA . PRO B 1 20 ? -20.281 -96.438 27.266 1 48.44 20 PRO B CA 1
ATOM 1418 C C . PRO B 1 20 ? -18.828 -96.062 27.625 1 48.44 20 PRO B C 1
ATOM 1420 O O . PRO B 1 20 ? -18.484 -96.062 28.797 1 48.44 20 PRO B O 1
ATOM 1423 N N . LEU B 1 21 ? -17.844 -96.562 26.875 1 49.19 21 LEU B N 1
ATOM 1424 C CA . LEU B 1 21 ? -16.438 -96.25 26.984 1 49.19 21 LEU B CA 1
ATOM 1425 C C . LEU B 1 21 ? -16.266 -94.688 27.094 1 49.19 21 LEU B C 1
ATOM 1427 O O . LEU B 1 21 ? -16.812 -93.938 26.281 1 49.19 21 LEU B O 1
ATOM 1431 N N . LEU B 1 22 ? -16.047 -94.125 28.281 1 45.62 22 LEU B N 1
ATOM 1432 C CA . LEU B 1 22 ? -15.727 -92.75 28.562 1 45.62 22 LEU B CA 1
ATOM 1433 C C . LEU B 1 22 ? -14.555 -92.25 27.703 1 45.62 22 LEU B C 1
ATOM 1435 O O . LEU B 1 22 ? -13.453 -92.812 27.797 1 45.62 22 LEU B O 1
ATOM 1439 N N . LEU B 1 23 ? -14.75 -91.812 26.422 1 52.53 23 LEU B N 1
ATOM 1440 C CA . LEU B 1 23 ? -13.711 -91.188 25.625 1 52.53 23 LEU B CA 1
ATOM 1441 C C . LEU B 1 23 ? -13.023 -90.062 26.406 1 52.53 23 LEU B C 1
ATOM 1443 O O . LEU B 1 23 ? -13.688 -89.25 27.078 1 52.53 23 LEU B O 1
ATOM 1447 N N . PRO B 1 24 ? -11.719 -90.125 26.719 1 50.03 24 PRO B N 1
ATOM 1448 C CA . PRO B 1 24 ? -11 -89.062 27.422 1 50.03 24 PRO B CA 1
ATOM 1449 C C . PRO B 1 24 ? -11.156 -87.688 26.75 1 50.03 24 PRO B C 1
ATOM 1451 O O . PRO B 1 24 ? -11.352 -87.625 25.531 1 50.03 24 PRO B O 1
ATOM 1454 N N . ALA B 1 25 ? -11.711 -86.688 27.5 1 49.59 25 ALA B N 1
ATOM 1455 C CA . ALA B 1 25 ? -11.844 -85.312 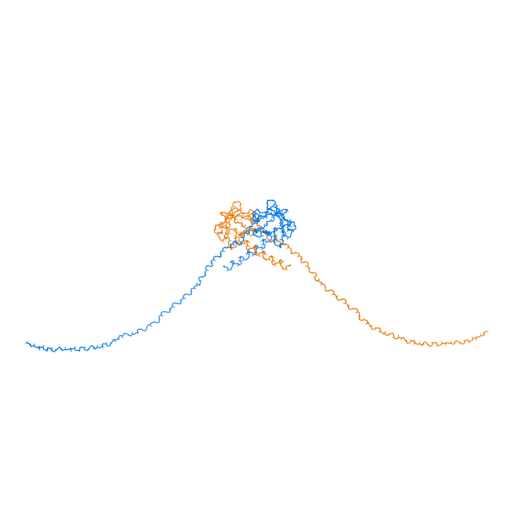27.078 1 49.59 25 ALA B CA 1
ATOM 1456 C C . ALA B 1 25 ? -10.5 -84.75 26.594 1 49.59 25 ALA B C 1
ATOM 1458 O O . ALA B 1 25 ? -9.492 -84.812 27.297 1 49.59 25 ALA B O 1
ATOM 1459 N N . ARG B 1 26 ? -10.32 -84.625 25.281 1 54.34 26 ARG B N 1
ATOM 1460 C CA . ARG B 1 26 ? -9.148 -84 24.719 1 54.34 26 ARG B CA 1
ATOM 1461 C C . ARG B 1 26 ? -8.961 -82.625 25.359 1 54.34 26 ARG B C 1
ATOM 1463 O O . ARG B 1 26 ? -9.938 -81.875 25.609 1 54.34 26 ARG B O 1
ATOM 1470 N N . THR B 1 27 ? -7.859 -82.25 26.016 1 53.69 27 THR B N 1
ATOM 1471 C CA . THR B 1 27 ? -7.434 -81 26.562 1 53.69 27 THR B CA 1
ATOM 1472 C C . THR B 1 27 ? -7.48 -79.875 25.484 1 53.69 27 THR B C 1
ATOM 1474 O O . THR B 1 27 ? -7.059 -80.125 24.344 1 53.69 27 THR B O 1
ATOM 1477 N N . PRO B 1 28 ? -8.398 -78.875 25.578 1 50.5 28 PRO B N 1
ATOM 1478 C CA . PRO B 1 28 ? -8.477 -77.812 24.609 1 50.5 28 PRO B CA 1
ATOM 1479 C C . PRO B 1 28 ? -7.113 -77.188 24.312 1 50.5 28 PRO B C 1
ATOM 1481 O O . PRO B 1 28 ? -6.305 -77 25.234 1 50.5 28 PRO B O 1
ATOM 1484 N N . SER B 1 29 ? -6.43 -77.5 23.125 1 47.72 29 SER B N 1
ATOM 1485 C CA . SER B 1 29 ? -5.227 -76.812 22.688 1 47.72 29 SER B CA 1
ATOM 1486 C C . SER B 1 29 ? -5.414 -75.312 22.75 1 47.72 29 SER B C 1
ATOM 1488 O O . SER B 1 29 ? -6.52 -74.812 22.531 1 47.72 29 SER B O 1
ATOM 1490 N N . ASP B 1 30 ? -4.504 -74.5 23.438 1 51.44 30 ASP B N 1
ATOM 1491 C CA . ASP B 1 30 ? -4.402 -73.062 23.547 1 51.44 30 ASP B CA 1
ATOM 1492 C C . ASP B 1 30 ? -4.531 -72.375 22.172 1 51.44 30 ASP B C 1
ATOM 1494 O O . ASP B 1 30 ? -3.811 -72.75 21.234 1 51.44 30 ASP B O 1
ATOM 1498 N N . GLY B 1 31 ? -5.805 -71.938 21.719 1 50.97 31 GLY B N 1
ATOM 1499 C CA . GLY B 1 31 ? -6.105 -71.188 20.516 1 50.97 31 GLY B CA 1
ATOM 1500 C C . GLY B 1 31 ? -5.039 -70.188 20.188 1 50.97 31 GLY B C 1
ATOM 1501 O O . GLY B 1 31 ? -4.262 -69.75 21.047 1 50.97 31 GLY B O 1
ATOM 1502 N N . PRO B 1 32 ? -4.625 -70.25 18.844 1 57.66 32 PRO B N 1
ATOM 1503 C CA . PRO B 1 32 ? -3.602 -69.312 18.438 1 57.66 32 PRO B CA 1
ATOM 1504 C C . PRO B 1 32 ? -3.883 -67.875 18.953 1 57.66 32 PRO B C 1
ATOM 1506 O O . PRO B 1 32 ? -5.043 -67.5 19.172 1 57.66 32 PRO B O 1
ATOM 1509 N N . ALA B 1 33 ? -2.852 -67.125 19.641 1 58.72 33 ALA B N 1
ATOM 1510 C CA . ALA B 1 33 ? -2.855 -65.75 20.094 1 58.72 33 ALA B CA 1
ATOM 1511 C C . ALA B 1 33 ? -3.51 -64.812 19.047 1 58.72 33 ALA B C 1
ATOM 1513 O O . ALA B 1 33 ? -3.322 -65 17.844 1 58.72 33 ALA B O 1
ATOM 1514 N N . ARG B 1 34 ? -4.684 -64.25 19.375 1 59.72 34 ARG B N 1
ATOM 1515 C CA . ARG B 1 34 ? -5.336 -63.188 18.594 1 59.72 34 ARG B CA 1
ATOM 1516 C C . ARG B 1 34 ? -4.312 -62.25 17.984 1 59.72 34 ARG B C 1
ATOM 1518 O O . ARG B 1 34 ? -3.414 -61.75 18.672 1 59.72 34 ARG B O 1
ATOM 1525 N N . PRO B 1 35 ? -4.238 -62.219 16.547 1 56.28 35 PRO B N 1
ATOM 1526 C CA . PRO B 1 35 ? -3.301 -61.25 16.016 1 56.28 35 PRO B CA 1
ATOM 1527 C C . PRO B 1 35 ? -3.428 -59.875 16.688 1 56.28 35 PRO B C 1
ATOM 1529 O O . PRO B 1 35 ? -4.523 -59.469 17.094 1 56.28 35 PRO B O 1
ATOM 1532 N N . ALA B 1 36 ? -2.359 -59.312 17.344 1 60.19 36 ALA B N 1
ATOM 1533 C CA . ALA B 1 36 ? -2.285 -57.938 17.828 1 60.19 36 ALA B CA 1
ATOM 1534 C C . ALA B 1 36 ? -2.914 -56.969 16.828 1 60.19 36 ALA B C 1
ATOM 1536 O O . ALA B 1 36 ? -2.656 -57.062 15.617 1 60.19 36 ALA B O 1
ATOM 1537 N N . ARG B 1 37 ? -4.109 -56.344 17.109 1 59.47 37 ARG B N 1
ATOM 1538 C CA . ARG B 1 37 ? -4.672 -55.25 16.359 1 59.47 37 ARG B CA 1
ATOM 1539 C C . ARG B 1 37 ? -3.572 -54.312 15.875 1 59.47 37 ARG B C 1
ATOM 1541 O O . ARG B 1 37 ? -2.848 -53.719 16.688 1 59.47 37 ARG B O 1
ATOM 1548 N N . ALA B 1 38 ? -3.111 -54.469 14.617 1 61.97 38 ALA B N 1
ATOM 1549 C CA . ALA B 1 38 ? -2.279 -53.406 14.016 1 61.97 38 ALA B CA 1
ATOM 1550 C C . ALA B 1 38 ? -2.684 -52.031 14.516 1 61.97 38 ALA B C 1
ATOM 1552 O O . ALA B 1 38 ? -3.863 -51.688 14.484 1 61.97 38 ALA B O 1
ATOM 1553 N N . ALA B 1 39 ? -1.976 -51.25 15.297 1 60.34 39 ALA B N 1
ATOM 1554 C CA . ALA B 1 39 ? -2.123 -49.844 15.664 1 60.34 39 ALA B CA 1
ATOM 1555 C C . ALA B 1 39 ? -2.451 -48.969 14.445 1 60.34 39 ALA B C 1
ATOM 1557 O O . ALA B 1 39 ? -1.705 -48.969 13.461 1 60.34 39 ALA B O 1
ATOM 1558 N N . ALA B 1 40 ? -3.707 -48.594 14.211 1 60.5 40 ALA B N 1
ATOM 1559 C CA . ALA B 1 40 ? -4.094 -47.594 13.227 1 60.5 40 ALA B CA 1
ATOM 1560 C C . ALA B 1 40 ? -3.119 -46.406 13.227 1 60.5 40 ALA B C 1
ATOM 1562 O O . ALA B 1 40 ? -2.947 -45.75 14.242 1 60.5 40 ALA B O 1
ATOM 1563 N N . ILE B 1 41 ? -2.105 -46.281 12.367 1 60.47 41 ILE B N 1
ATOM 1564 C CA . ILE B 1 41 ? -1.374 -45.031 12.156 1 60.47 41 ILE B CA 1
ATOM 1565 C C . ILE B 1 41 ? -2.357 -43.875 12.008 1 60.47 41 ILE B C 1
ATOM 1567 O O . ILE B 1 41 ? -3.254 -43.906 11.164 1 60.47 41 ILE B O 1
ATOM 1571 N N . PRO B 1 42 ? -2.494 -43 12.977 1 57.78 42 PRO B N 1
ATOM 1572 C CA . PRO B 1 42 ? -3.355 -41.844 12.742 1 57.78 42 PRO B CA 1
ATOM 1573 C C . PRO B 1 42 ? -3.092 -41.188 11.391 1 57.78 42 PRO B C 1
ATOM 1575 O O . PRO B 1 42 ? -1.941 -40.875 11.07 1 57.78 42 PRO B O 1
ATOM 1578 N N . ARG B 1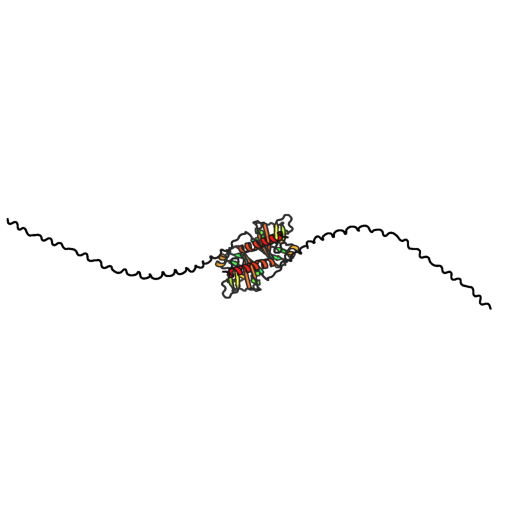 43 ? -3.982 -41.5 10.453 1 59.12 43 ARG B N 1
ATOM 1579 C CA . ARG B 1 43 ? -3.91 -40.625 9.273 1 59.12 43 ARG B CA 1
ATOM 1580 C C . ARG B 1 43 ? -3.637 -39.188 9.656 1 59.12 43 ARG B C 1
ATOM 1582 O O . ARG B 1 43 ? -4.41 -38.562 10.406 1 59.12 43 ARG B O 1
ATOM 1589 N N . ARG B 1 44 ? -2.451 -38.688 9.656 1 60.16 44 ARG B N 1
ATOM 1590 C CA . ARG B 1 44 ? -2.26 -37.25 9.719 1 60.16 44 ARG B CA 1
ATOM 1591 C C . ARG B 1 44 ? -3.291 -36.531 8.867 1 60.16 44 ARG B C 1
ATOM 1593 O O . ARG B 1 44 ? -3.289 -36.656 7.637 1 60.16 44 ARG B O 1
ATOM 1600 N N . GLY B 1 45 ? -4.395 -36.312 9.375 1 56.69 45 GLY B N 1
ATOM 1601 C CA . GLY B 1 45 ? -5.375 -35.5 8.672 1 56.69 45 GLY B CA 1
ATOM 1602 C C . GLY B 1 45 ? -4.746 -34.406 7.812 1 56.69 45 GLY B C 1
ATOM 1603 O O . GLY B 1 45 ? -3.938 -33.625 8.297 1 56.69 45 GLY B O 1
ATOM 1604 N N . LEU B 1 46 ? -4.668 -34.625 6.5 1 61.47 46 LEU B N 1
ATOM 1605 C CA . LEU B 1 46 ? -4.328 -33.531 5.598 1 61.47 46 LEU B CA 1
ATOM 1606 C C . LEU B 1 46 ? -4.926 -32.219 6.086 1 61.47 46 LEU B C 1
ATOM 1608 O O . LEU B 1 46 ? -6.148 -32.094 6.188 1 61.47 46 LEU B O 1
ATOM 1612 N N . ALA B 1 47 ? -4.262 -31.562 6.906 1 61.88 47 ALA B N 1
ATOM 1613 C CA . ALA B 1 47 ? -4.73 -30.234 7.27 1 61.88 47 ALA B CA 1
ATOM 1614 C C . ALA B 1 47 ? -5.332 -29.516 6.066 1 61.88 47 ALA B C 1
ATOM 1616 O O . ALA B 1 47 ? -4.684 -29.375 5.027 1 61.88 47 ALA B O 1
ATOM 1617 N N . LEU B 1 48 ? -6.641 -29.5 5.977 1 67.19 48 LEU B N 1
ATOM 1618 C CA . LEU B 1 48 ? -7.293 -28.688 4.957 1 67.19 48 LEU B CA 1
ATOM 1619 C C . LEU B 1 48 ? -6.598 -27.344 4.82 1 67.19 48 LEU B C 1
ATOM 1621 O O . LEU B 1 48 ? -6.199 -26.734 5.82 1 67.19 48 LEU B O 1
ATOM 1625 N N . PRO B 1 49 ? -6.297 -27.016 3.639 1 71.88 49 PRO B N 1
ATOM 1626 C CA . PRO B 1 49 ? -5.711 -25.672 3.453 1 71.88 49 PRO B CA 1
ATOM 1627 C C . PRO B 1 49 ? -6.551 -24.578 4.09 1 71.88 49 PRO B C 1
ATOM 1629 O O . PRO B 1 49 ? -7.781 -24.656 4.105 1 71.88 49 PRO B O 1
ATOM 1632 N N . GLU B 1 50 ? -5.992 -23.75 4.859 1 78.25 50 GLU B N 1
ATOM 1633 C CA . GLU B 1 50 ? -6.672 -22.594 5.43 1 78.25 50 GLU B CA 1
ATOM 1634 C C . GLU B 1 50 ? -7.305 -21.734 4.34 1 78.25 50 GLU B C 1
ATOM 1636 O O . GLU B 1 50 ? -6.691 -21.484 3.303 1 78.25 50 GLU B O 1
ATOM 1641 N N . PRO B 1 51 ? -8.539 -21.5 4.52 1 80.31 51 PRO B N 1
ATOM 1642 C CA . PRO B 1 51 ? -9.195 -20.641 3.535 1 80.31 51 PRO B CA 1
ATOM 1643 C C . PRO B 1 51 ? -8.492 -19.297 3.371 1 80.31 51 PRO B C 1
ATOM 1645 O O . PRO B 1 51 ? -7.859 -18.797 4.312 1 80.31 51 PRO B O 1
ATOM 1648 N N . PRO B 1 52 ? -8.57 -18.781 2.197 1 83.06 52 PRO B N 1
ATOM 1649 C CA . PRO B 1 52 ? -7.984 -17.453 1.979 1 83.06 52 PRO B CA 1
ATOM 1650 C C . PRO B 1 52 ? -8.586 -16.391 2.891 1 83.06 52 PRO B C 1
ATOM 1652 O O . PRO B 1 52 ? -9.719 -16.547 3.363 1 83.06 52 PRO B O 1
ATOM 1655 N N . ILE B 1 53 ? -7.855 -15.43 3.146 1 85.81 53 ILE B N 1
ATOM 1656 C CA . ILE B 1 53 ? -8.352 -14.305 3.93 1 85.81 53 ILE B CA 1
ATOM 1657 C C . ILE B 1 53 ? -9.328 -13.484 3.094 1 85.81 53 ILE B C 1
ATOM 1659 O O . ILE B 1 53 ? -9.055 -13.164 1.934 1 85.81 53 ILE B O 1
ATOM 1663 N N . THR B 1 54 ? -10.406 -13.25 3.621 1 85.06 54 THR B N 1
ATOM 1664 C CA . THR B 1 54 ? -11.414 -12.469 2.912 1 85.06 54 THR B CA 1
ATOM 1665 C C . THR B 1 54 ? -11.367 -11.008 3.348 1 85.06 54 THR B C 1
ATOM 1667 O O . THR B 1 54 ? -10.891 -10.695 4.441 1 85.06 54 THR B O 1
ATOM 1670 N N . ARG B 1 55 ? -11.891 -10.141 2.439 1 88.88 55 ARG B N 1
ATOM 1671 C CA . ARG B 1 55 ? -11.938 -8.711 2.744 1 88.88 55 ARG B CA 1
ATOM 1672 C C . ARG B 1 55 ? -12.906 -8.422 3.885 1 88.88 55 ARG B C 1
ATOM 1674 O O . ARG B 1 55 ? -14 -8.992 3.938 1 88.88 55 ARG B O 1
ATOM 1681 N N . THR B 1 56 ? -12.391 -7.645 4.852 1 81.94 56 THR B N 1
ATOM 1682 C CA . THR B 1 56 ? -13.219 -7.297 6.004 1 81.94 56 THR B CA 1
ATOM 1683 C C . THR B 1 56 ? -13.602 -5.82 5.965 1 81.94 56 THR B C 1
ATOM 1685 O O . THR B 1 56 ? -14.391 -5.359 6.797 1 81.94 56 THR B O 1
ATOM 1688 N N . ALA B 1 57 ? -13.086 -5.105 5.039 1 86.75 57 ALA B N 1
ATOM 1689 C CA . ALA B 1 57 ? -13.328 -3.668 4.938 1 86.75 57 ALA B CA 1
ATOM 1690 C C . ALA B 1 57 ? -13.523 -3.24 3.486 1 86.75 57 ALA B C 1
ATOM 1692 O O . ALA B 1 57 ? -13.164 -3.979 2.564 1 86.75 57 ALA B O 1
ATOM 1693 N N . ASP B 1 58 ? -14.172 -2.201 3.283 1 92 58 ASP B N 1
ATOM 1694 C CA . ASP B 1 58 ? -14.383 -1.639 1.953 1 92 58 ASP B CA 1
ATOM 1695 C C . ASP B 1 58 ? -13.32 -0.596 1.622 1 92 58 ASP B C 1
ATOM 1697 O O . ASP B 1 58 ? -13.547 0.292 0.797 1 92 58 ASP B O 1
ATOM 1701 N N . THR B 1 59 ? -12.25 -0.767 2.303 1 96.81 59 THR B N 1
ATOM 1702 C CA . THR B 1 59 ? -11.141 0.168 2.121 1 96.81 59 THR B CA 1
ATOM 1703 C C . THR B 1 59 ? -10.664 0.163 0.673 1 96.81 59 THR B C 1
ATOM 1705 O O . THR B 1 59 ? -10.492 -0.901 0.074 1 96.81 59 THR B O 1
ATOM 1708 N N . VAL B 1 60 ? -10.547 1.342 0.101 1 97.62 60 VAL B N 1
ATOM 1709 C CA . VAL B 1 60 ? -9.945 1.497 -1.22 1 97.62 60 VAL B CA 1
ATOM 1710 C C . VAL B 1 60 ? -8.492 1.953 -1.077 1 97.62 60 VAL B C 1
ATOM 1712 O O . VAL B 1 60 ? -8.227 3.029 -0.539 1 97.62 60 VAL B O 1
ATOM 1715 N N . TYR B 1 61 ? -7.613 1.15 -1.552 1 98.12 61 TYR B N 1
ATOM 1716 C CA . TYR B 1 61 ? -6.188 1.443 -1.438 1 98.12 61 TYR B CA 1
ATOM 1717 C C . TYR B 1 61 ? -5.688 2.188 -2.67 1 98.12 61 TYR B C 1
ATOM 1719 O O . TYR B 1 61 ? -6.18 1.968 -3.779 1 98.12 61 TYR B O 1
ATOM 1727 N N . GLY B 1 62 ? -4.789 3.043 -2.457 1 98.06 62 GLY B N 1
ATOM 1728 C CA . GLY B 1 62 ? -4.102 3.791 -3.5 1 98.06 62 GLY B CA 1
ATOM 1729 C C . GLY B 1 62 ? -2.648 4.074 -3.172 1 98.06 62 GLY B C 1
ATOM 1730 O O . GLY B 1 62 ? -2.186 3.775 -2.068 1 98.06 62 GLY B O 1
ATOM 1731 N N . MET B 1 63 ? -1.979 4.559 -4.117 1 98.12 63 MET B N 1
ATOM 1732 C CA . MET B 1 63 ? -0.588 4.98 -3.982 1 98.12 63 MET B CA 1
ATOM 1733 C C . MET B 1 63 ? -0.358 6.328 -4.656 1 98.12 63 MET B C 1
ATOM 1735 O O . MET B 1 63 ? -0.857 6.57 -5.758 1 98.12 63 MET B O 1
ATOM 1739 N N . SER B 1 64 ? 0.337 7.16 -3.955 1 98.12 64 SER B N 1
ATOM 1740 C CA . SER B 1 64 ? 0.656 8.477 -4.5 1 98.12 64 SER B CA 1
ATOM 1741 C C . SER B 1 64 ? 2.139 8.797 -4.34 1 98.12 64 SER B C 1
ATOM 1743 O O . SER B 1 64 ? 2.738 8.484 -3.309 1 98.12 64 SER B O 1
ATOM 1745 N N . VAL B 1 65 ? 2.717 9.383 -5.383 1 97.69 65 VAL B N 1
ATOM 1746 C CA . VAL B 1 65 ? 4.051 9.969 -5.277 1 97.69 65 VAL B CA 1
ATOM 1747 C C . VAL B 1 65 ? 3.949 11.383 -4.727 1 97.69 65 VAL B C 1
ATOM 1749 O O . VAL B 1 65 ? 3.225 12.219 -5.273 1 97.69 65 VAL B O 1
ATOM 1752 N N . LEU B 1 66 ? 4.684 11.508 -3.654 1 97.75 66 LEU B N 1
ATOM 1753 C CA . LEU B 1 66 ? 4.719 12.844 -3.068 1 97.75 66 LEU B CA 1
ATOM 1754 C C . LEU B 1 66 ? 5.578 13.781 -3.906 1 97.75 66 LEU B C 1
ATOM 1756 O O . LEU B 1 66 ? 6.727 13.469 -4.219 1 97.75 66 LEU B O 1
ATOM 1760 N N . ASP B 1 67 ? 5.031 14.898 -4.27 1 96.31 67 ASP B N 1
ATOM 1761 C CA . ASP B 1 67 ? 5.848 15.867 -4.996 1 96.31 67 ASP B CA 1
ATOM 1762 C C . ASP B 1 67 ? 6.41 16.922 -4.059 1 96.31 67 ASP B C 1
ATOM 1764 O O . ASP B 1 67 ? 6.25 16.828 -2.838 1 96.31 67 ASP B O 1
ATOM 1768 N N . ARG B 1 68 ? 7.113 17.953 -4.566 1 95.88 68 ARG B N 1
ATOM 1769 C CA . ARG B 1 68 ? 7.816 18.953 -3.764 1 95.88 68 ARG B CA 1
ATOM 1770 C C . ARG B 1 68 ? 6.836 19.797 -2.959 1 95.88 68 ARG B C 1
ATOM 1772 O O . ARG B 1 68 ? 7.156 20.25 -1.859 1 95.88 68 ARG B O 1
ATOM 1779 N N . GLY B 1 69 ? 5.715 19.969 -3.43 1 95.94 69 GLY B N 1
ATOM 1780 C CA . GLY B 1 69 ? 4.707 20.766 -2.748 1 95.94 69 GLY B CA 1
ATOM 1781 C C . GLY B 1 69 ? 3.885 19.969 -1.755 1 95.94 69 GLY B C 1
ATOM 1782 O O . GLY B 1 69 ? 3.088 20.531 -1.003 1 95.94 69 GLY B O 1
ATOM 1783 N N . GLY B 1 70 ? 4.094 18.625 -1.755 1 97.62 70 GLY B N 1
ATOM 1784 C CA . GLY B 1 70 ? 3.354 17.781 -0.841 1 97.62 70 GLY B CA 1
ATOM 1785 C C . GLY B 1 70 ? 2.047 17.266 -1.424 1 97.62 70 GLY B C 1
ATOM 1786 O O . GLY B 1 70 ? 1.123 16.922 -0.685 1 97.62 70 GLY B O 1
ATOM 1787 N N . ARG B 1 71 ? 1.972 17.281 -2.664 1 97.88 71 ARG B N 1
ATOM 1788 C CA . ARG B 1 71 ? 0.758 16.828 -3.342 1 97.88 71 ARG B CA 1
ATOM 1789 C C . ARG B 1 71 ? 0.548 15.328 -3.16 1 97.88 71 ARG B C 1
ATOM 1791 O O . ARG B 1 71 ? 1.47 14.539 -3.371 1 97.88 71 ARG B O 1
ATOM 1798 N N . ILE B 1 72 ? -0.628 14.977 -2.721 1 97.69 72 ILE B N 1
ATOM 1799 C CA . ILE B 1 72 ? -1.11 13.602 -2.637 1 97.69 72 ILE B CA 1
ATOM 1800 C C . ILE B 1 72 ? -2.352 13.43 -3.51 1 97.69 72 ILE B C 1
ATOM 1802 O O . ILE B 1 72 ? -3.354 14.125 -3.312 1 97.69 72 ILE B O 1
ATOM 1806 N N . ALA B 1 73 ? -2.201 12.531 -4.426 1 97.38 73 ALA B N 1
ATOM 1807 C CA . ALA B 1 73 ? -3.295 12.336 -5.371 1 97.38 73 ALA B CA 1
ATOM 1808 C C . ALA B 1 73 ? -3.479 10.859 -5.699 1 97.38 73 ALA B C 1
ATOM 1810 O O . ALA B 1 73 ? -2.506 10.148 -5.984 1 97.38 73 ALA B O 1
ATOM 1811 N N . ASP B 1 74 ? -4.727 10.438 -5.578 1 96.56 74 ASP B N 1
ATOM 1812 C CA . ASP B 1 74 ? -5.184 9.148 -6.074 1 96.56 74 ASP B CA 1
ATOM 1813 C C . ASP B 1 74 ? -6.672 9.18 -6.41 1 96.56 74 ASP B C 1
ATOM 1815 O O . ASP B 1 74 ? -7.516 9.211 -5.512 1 96.56 74 ASP B O 1
ATOM 1819 N N . ARG B 1 75 ? -6.949 9.125 -7.617 1 95.31 75 ARG B N 1
ATOM 1820 C CA . ARG B 1 75 ? -8.312 9.352 -8.078 1 95.31 75 ARG B CA 1
ATOM 1821 C C . ARG B 1 75 ? -9.273 8.336 -7.477 1 95.31 75 ARG B C 1
ATOM 1823 O O . ARG B 1 75 ? -10.352 8.703 -7 1 95.31 75 ARG B O 1
ATOM 1830 N N . ALA B 1 76 ? -8.867 7.125 -7.469 1 96.12 76 ALA B N 1
ATOM 1831 C CA . ALA B 1 76 ? -9.75 6.07 -6.977 1 96.12 76 ALA B CA 1
ATOM 1832 C C . ALA B 1 76 ? -10.008 6.223 -5.48 1 96.12 76 ALA B C 1
ATOM 1834 O O . ALA B 1 76 ? -11.156 6.117 -5.031 1 96.12 76 ALA B O 1
ATOM 1835 N N . ALA B 1 77 ? -8.992 6.508 -4.727 1 97.12 77 ALA B N 1
ATOM 1836 C CA . ALA B 1 77 ? -9.125 6.672 -3.281 1 97.12 77 ALA B CA 1
ATOM 1837 C C . ALA B 1 77 ? -10.023 7.859 -2.947 1 97.12 77 ALA B C 1
ATOM 1839 O O . ALA B 1 77 ? -10.938 7.742 -2.121 1 97.12 77 ALA B O 1
ATOM 1840 N N . PHE B 1 78 ? -9.812 8.992 -3.607 1 97 78 PHE B N 1
ATOM 1841 C CA . PHE B 1 78 ? -10.594 10.195 -3.328 1 97 78 PHE B CA 1
ATOM 1842 C C . PHE B 1 78 ? -12.031 10.031 -3.795 1 97 78 PHE B C 1
ATOM 1844 O O . PHE B 1 78 ? -12.961 10.508 -3.139 1 97 78 PHE B O 1
ATOM 1851 N N . ALA B 1 79 ? -12.172 9.383 -4.883 1 96.88 79 ALA B N 1
ATOM 1852 C CA . ALA B 1 79 ? -13.523 9.125 -5.383 1 96.88 79 ALA B CA 1
ATOM 1853 C C . ALA B 1 79 ? -14.312 8.266 -4.402 1 96.88 79 ALA B C 1
ATOM 1855 O O . ALA B 1 79 ? -15.5 8.516 -4.168 1 96.88 79 ALA B O 1
ATOM 1856 N N . ALA B 1 80 ? -13.68 7.34 -3.855 1 97.38 80 ALA B N 1
ATOM 1857 C CA . ALA B 1 80 ? -14.328 6.434 -2.914 1 97.38 80 ALA B CA 1
ATOM 1858 C C . ALA B 1 80 ? -14.844 7.188 -1.691 1 97.38 80 ALA B C 1
ATOM 1860 O O . ALA B 1 80 ? -15.875 6.828 -1.117 1 97.38 80 ALA B O 1
ATOM 1861 N N . LEU B 1 81 ? -14.141 8.195 -1.301 1 97.88 81 LEU B N 1
ATOM 1862 C CA . LEU B 1 81 ? -14.5 8.961 -0.111 1 97.88 81 LEU B CA 1
ATOM 1863 C C . LEU B 1 81 ? -15.641 9.922 -0.406 1 97.88 81 LEU B C 1
ATOM 1865 O O . LEU B 1 81 ? -16.328 10.391 0.513 1 97.88 81 LEU B O 1
ATOM 1869 N N . GLY B 1 82 ? -15.688 10.266 -1.656 1 97.31 82 GLY B N 1
ATOM 1870 C CA . GLY B 1 82 ? -16.734 11.18 -2.068 1 97.31 82 GLY B CA 1
ATOM 1871 C C . GLY B 1 82 ? -16.484 12.617 -1.646 1 97.31 82 GLY B C 1
ATOM 1872 O O . GLY B 1 82 ? -17.422 13.422 -1.569 1 97.31 82 GLY B O 1
ATOM 1873 N N . TRP B 1 83 ? -15.328 12.875 -1.257 1 97.12 83 TRP B N 1
ATOM 1874 C CA . TRP B 1 83 ? -14.992 14.242 -0.873 1 97.12 83 TRP B CA 1
ATOM 1875 C C . TRP B 1 83 ? -15.023 15.172 -2.082 1 97.12 83 TRP B C 1
ATOM 1877 O O . TRP B 1 83 ? -14.453 14.859 -3.129 1 97.12 83 TRP B O 1
ATOM 1887 N N . THR B 1 84 ? -15.68 16.219 -2.016 1 95.44 84 THR B N 1
ATOM 1888 C CA . THR B 1 84 ? -15.758 17.203 -3.08 1 95.44 84 THR B CA 1
ATOM 1889 C C . THR B 1 84 ? -14.695 18.281 -2.896 1 95.44 84 THR B C 1
ATOM 1891 O O . THR B 1 84 ? -14.117 18.422 -1.817 1 95.44 84 THR B O 1
ATOM 1894 N N . PRO B 1 85 ? -14.453 19.047 -3.98 1 96.56 85 PRO B N 1
ATOM 1895 C CA . PRO B 1 85 ? -13.539 20.172 -3.83 1 96.56 85 PRO B CA 1
ATOM 1896 C C . PRO B 1 85 ? -13.945 21.109 -2.691 1 96.56 85 PRO B C 1
ATOM 1898 O O . PRO B 1 85 ? -15.133 21.328 -2.465 1 96.56 85 PRO B O 1
ATOM 1901 N N . ASP B 1 86 ? -12.969 21.516 -1.966 1 96.25 86 ASP B N 1
ATOM 1902 C CA . ASP B 1 86 ? -13.07 22.484 -0.877 1 96.25 86 ASP B CA 1
ATOM 1903 C C . ASP B 1 86 ? -13.562 21.812 0.404 1 96.25 86 ASP B C 1
ATOM 1905 O O . ASP B 1 86 ? -13.75 22.484 1.426 1 96.25 86 ASP B O 1
ATOM 1909 N N . THR B 1 87 ? -13.758 20.469 0.279 1 97.31 87 THR B N 1
ATOM 1910 C CA . THR B 1 87 ? -13.922 19.766 1.543 1 97.31 87 THR B CA 1
ATOM 1911 C C . THR B 1 87 ? -12.711 20 2.449 1 97.31 87 THR B C 1
ATOM 1913 O O . THR B 1 87 ? -11.57 19.781 2.039 1 97.31 87 THR B O 1
ATOM 1916 N N . ARG B 1 88 ? -12.977 20.422 3.664 1 98.06 88 ARG B N 1
ATOM 1917 C CA . ARG B 1 88 ? -11.898 20.688 4.609 1 98.06 88 ARG B CA 1
ATOM 1918 C C . ARG B 1 88 ? -11.625 19.484 5.496 1 98.06 88 ARG B C 1
ATOM 1920 O O . ARG B 1 88 ? -12.555 18.781 5.906 1 98.06 88 ARG B O 1
ATOM 1927 N N . LEU B 1 89 ? -10.344 19.328 5.746 1 98.25 89 LEU B N 1
ATOM 1928 C CA . LEU B 1 89 ? -9.922 18.109 6.441 1 98.25 89 LEU B CA 1
ATOM 1929 C C . LEU B 1 89 ? -9.094 18.453 7.672 1 98.25 89 LEU B C 1
ATOM 1931 O O . LEU B 1 89 ? -8.203 19.312 7.609 1 98.25 89 LEU B O 1
ATOM 1935 N N . ARG B 1 90 ? -9.438 17.766 8.719 1 97.94 90 ARG B N 1
ATOM 1936 C CA . ARG B 1 90 ? -8.547 17.734 9.875 1 97.94 90 ARG B CA 1
ATOM 1937 C C . ARG B 1 90 ? -7.5 16.625 9.734 1 97.94 90 ARG B C 1
ATOM 1939 O O . ARG B 1 90 ? -7.809 15.531 9.273 1 97.94 90 ARG B O 1
ATOM 1946 N N . VAL B 1 91 ? -6.305 16.969 10.125 1 96.62 91 VAL B N 1
ATOM 1947 C CA . VAL B 1 91 ? -5.18 16.047 10.016 1 96.62 91 VAL B CA 1
ATOM 1948 C C . VAL B 1 91 ? -4.734 15.617 11.406 1 96.62 91 VAL B C 1
ATOM 1950 O O . VAL B 1 91 ? -4.457 16.453 12.273 1 96.62 91 VAL B O 1
ATOM 1953 N N . HIS B 1 92 ? -4.754 14.352 11.625 1 94.69 92 HIS B N 1
ATOM 1954 C CA . HIS B 1 92 ? -4.145 13.758 12.812 1 94.69 92 HIS B CA 1
ATOM 1955 C C . HIS B 1 92 ? -2.885 12.977 12.453 1 94.69 92 HIS B C 1
ATOM 1957 O O . HIS B 1 92 ? -2.916 12.102 11.594 1 94.69 92 HIS B O 1
ATOM 1963 N N . ILE B 1 93 ? -1.792 13.359 13.172 1 94 93 ILE B N 1
ATOM 1964 C CA . ILE B 1 93 ? -0.503 12.75 12.867 1 94 93 ILE B CA 1
ATOM 1965 C C . ILE B 1 93 ? -0.112 11.781 13.984 1 94 93 ILE B C 1
ATOM 1967 O O . ILE B 1 93 ? 0.003 12.172 15.141 1 94 93 ILE B O 1
ATOM 1971 N N . ALA B 1 94 ? -0.022 10.57 13.641 1 92.25 94 ALA B N 1
ATOM 1972 C CA . ALA B 1 94 ? 0.601 9.57 14.5 1 92.25 94 ALA B CA 1
ATOM 1973 C C . ALA B 1 94 ? 2.078 9.391 14.156 1 92.25 94 ALA B C 1
ATOM 1975 O O . ALA B 1 94 ? 2.582 10.016 13.219 1 92.25 94 ALA B O 1
ATOM 1976 N N . ARG B 1 95 ? 2.727 8.547 14.844 1 88.38 95 ARG B N 1
ATOM 1977 C CA . ARG B 1 95 ? 4.145 8.281 14.617 1 88.38 95 ARG B CA 1
ATOM 1978 C C . ARG B 1 95 ? 4.367 7.629 13.258 1 88.38 95 ARG B C 1
ATOM 1980 O O . ARG B 1 95 ? 5.383 7.875 12.609 1 88.38 95 ARG B O 1
ATOM 1987 N N . THR B 1 96 ? 3.4 6.859 12.828 1 90.44 96 THR B N 1
ATOM 1988 C CA . THR B 1 96 ? 3.629 5.992 11.68 1 90.44 96 THR B CA 1
ATOM 1989 C C . THR B 1 96 ? 2.746 6.406 10.508 1 90.44 96 THR B C 1
ATOM 1991 O O . THR B 1 96 ? 2.963 5.965 9.375 1 90.44 96 THR B O 1
ATOM 1994 N N . HIS B 1 97 ? 1.771 7.191 10.773 1 94.88 97 HIS B N 1
ATOM 1995 C CA . HIS B 1 97 ? 0.806 7.512 9.727 1 94.88 97 HIS B CA 1
ATOM 1996 C C . HIS B 1 97 ? 0.049 8.797 10.055 1 94.88 97 HIS B C 1
ATOM 1998 O O . HIS B 1 97 ? 0.193 9.352 11.141 1 94.88 97 HIS B O 1
ATOM 2004 N N . LEU B 1 98 ? -0.652 9.289 9.102 1 95.5 98 LEU B N 1
ATOM 2005 C CA . LEU B 1 98 ? -1.584 10.383 9.359 1 95.5 98 LEU B CA 1
ATOM 2006 C C . LEU B 1 98 ? -2.996 10.008 8.93 1 95.5 98 LEU B C 1
ATOM 2008 O O . LEU B 1 98 ? -3.178 9.172 8.031 1 95.5 98 LEU B O 1
ATOM 2012 N N . THR B 1 99 ? -3.912 10.57 9.609 1 97.25 99 THR B N 1
ATOM 2013 C CA . THR B 1 99 ? -5.332 10.367 9.352 1 97.25 99 THR B CA 1
ATOM 2014 C C . THR B 1 99 ? -6.02 11.688 9.031 1 97.25 99 THR B C 1
ATOM 2016 O O . THR B 1 99 ? -5.828 12.68 9.734 1 97.25 99 THR B O 1
ATOM 2019 N N . LEU B 1 100 ? -6.719 11.703 7.945 1 97.88 100 LEU B N 1
ATOM 2020 C CA . LEU B 1 100 ? -7.496 12.875 7.551 1 97.88 100 LEU B CA 1
ATOM 2021 C C . LEU B 1 100 ? -8.992 12.578 7.621 1 97.88 100 LEU B C 1
ATOM 2023 O O . LEU B 1 100 ? -9.438 11.516 7.191 1 97.88 100 LEU B O 1
ATOM 2027 N N . ARG B 1 101 ? -9.711 13.547 8.117 1 98.38 101 ARG B N 1
ATOM 2028 C CA . ARG B 1 101 ? -11.164 13.477 8.195 1 98.38 101 ARG B CA 1
ATOM 2029 C C . ARG B 1 101 ? -11.789 14.844 7.922 1 98.38 101 ARG B C 1
ATOM 2031 O O . ARG B 1 101 ? -11.203 15.875 8.242 1 98.38 101 ARG B O 1
ATOM 2038 N N . PRO B 1 102 ? -12.977 14.773 7.305 1 98.25 102 PRO B N 1
ATOM 2039 C CA . PRO B 1 102 ? -13.648 16.047 7.102 1 98.25 102 PRO B CA 1
ATOM 2040 C C . PRO B 1 102 ? -13.883 16.812 8.406 1 98.25 102 PRO B C 1
ATOM 2042 O O . PRO B 1 102 ? -14.234 16.203 9.422 1 98.25 102 PRO B O 1
ATOM 2045 N N . ALA B 1 103 ? -13.539 18.062 8.336 1 98.06 103 ALA B N 1
ATOM 2046 C CA . ALA B 1 103 ? -13.781 19 9.43 1 98.06 103 ALA B CA 1
ATOM 2047 C C . ALA B 1 103 ? -13.992 20.406 8.891 1 98.06 103 ALA B C 1
ATOM 2049 O O . ALA B 1 103 ? -13.188 20.906 8.102 1 98.06 103 ALA B O 1
ATOM 2050 N N . LEU B 1 104 ? -15.008 21.062 9.328 1 95.25 104 LEU B N 1
ATOM 2051 C CA . LEU B 1 104 ? -15.391 22.375 8.836 1 95.25 104 LEU B CA 1
ATOM 2052 C C . LEU B 1 104 ? -14.227 23.359 8.953 1 95.25 104 LEU B C 1
ATOM 2054 O O . LEU B 1 104 ? -14.047 24.219 8.086 1 95.25 104 LEU B O 1
ATOM 2058 N N . ASP B 1 105 ? -13.445 23.203 9.945 1 95.12 105 ASP B N 1
ATOM 2059 C CA . ASP B 1 105 ? -12.336 24.125 10.18 1 95.12 105 ASP B CA 1
ATOM 2060 C C . ASP B 1 105 ? -11 23.453 9.867 1 95.12 105 ASP B C 1
ATOM 2062 O O . ASP B 1 105 ? -9.953 23.922 10.328 1 95.12 105 ASP B O 1
ATOM 2066 N N . GLY B 1 106 ? -11.047 22.469 9.156 1 96.62 106 GLY B N 1
ATOM 2067 C CA . GLY B 1 106 ? -9.812 21.766 8.844 1 96.62 106 GLY B CA 1
ATOM 2068 C C . GLY B 1 106 ? -8.859 22.594 8 1 96.62 106 GLY B C 1
ATOM 2069 O O . GLY B 1 106 ? -9.281 23.297 7.082 1 96.62 106 GLY B O 1
ATOM 2070 N N . PRO B 1 107 ? -7.602 22.484 8.281 1 96.06 107 PRO B N 1
ATOM 2071 C CA . PRO B 1 107 ? -6.625 23.328 7.586 1 96.06 107 PRO B CA 1
ATOM 2072 C C . PRO B 1 107 ? -6.328 22.844 6.168 1 96.06 107 PRO B C 1
ATOM 2074 O O . PRO B 1 107 ? -5.723 23.578 5.379 1 96.06 107 PRO B O 1
ATOM 2077 N N . VAL B 1 108 ? -6.633 21.641 5.875 1 97.44 108 VAL B N 1
ATOM 2078 C CA . VAL B 1 108 ? -6.348 21.062 4.562 1 97.44 108 VAL B CA 1
ATOM 2079 C C . VAL B 1 108 ? -7.629 20.984 3.74 1 97.44 108 VAL B C 1
ATOM 2081 O O . VAL B 1 108 ? -8.688 20.609 4.258 1 97.44 108 VAL B O 1
ATOM 2084 N N . ALA B 1 109 ? -7.512 21.344 2.496 1 97.94 109 ALA B N 1
ATOM 2085 C CA . ALA B 1 109 ? -8.68 21.297 1.624 1 97.94 109 ALA B CA 1
ATOM 2086 C C . ALA B 1 109 ? -8.438 20.391 0.427 1 97.94 109 ALA B C 1
ATOM 2088 O O . ALA B 1 109 ? -7.348 20.375 -0.146 1 97.94 109 ALA B O 1
ATOM 2089 N N . VAL B 1 110 ? -9.508 19.656 0.143 1 98.12 110 VAL B N 1
ATOM 2090 C CA . VAL B 1 110 ? -9.477 18.906 -1.11 1 98.12 110 VAL B CA 1
ATOM 2091 C C . VAL B 1 110 ? -9.547 19.875 -2.289 1 98.12 110 VAL B C 1
ATOM 2093 O O . VAL B 1 110 ? -10.375 20.781 -2.309 1 98.12 110 VAL B O 1
ATOM 2096 N N . LYS B 1 111 ? -8.57 19.703 -3.152 1 97.44 111 LYS B N 1
ATOM 2097 C CA . LYS B 1 111 ? -8.508 20.594 -4.305 1 97.44 111 LYS B CA 1
ATOM 2098 C C . LYS B 1 111 ? -9.281 20.016 -5.492 1 97.44 111 LYS B C 1
ATOM 2100 O O . LYS B 1 111 ? -9.734 18.859 -5.445 1 97.44 111 LYS B O 1
ATOM 2105 N N . ASN B 1 112 ? -9.281 20.891 -6.492 1 91.56 112 ASN B N 1
ATOM 2106 C CA . ASN B 1 112 ? -9.859 20.438 -7.75 1 91.56 112 ASN B CA 1
ATOM 2107 C C . ASN B 1 112 ? -9.094 19.266 -8.328 1 91.56 112 ASN B C 1
ATOM 2109 O O . ASN B 1 112 ? -7.895 19.125 -8.094 1 91.56 112 ASN B O 1
ATOM 2113 N N . HIS B 1 113 ? -9.68 18.266 -8.812 1 89.56 113 HIS B N 1
ATOM 2114 C CA . HIS B 1 113 ? -9.094 17.094 -9.453 1 89.56 113 HIS B CA 1
ATOM 2115 C C . HIS B 1 113 ? -8.695 16.047 -8.414 1 89.56 113 HIS B C 1
ATOM 2117 O O . HIS B 1 113 ? -7.828 15.211 -8.672 1 89.56 113 HIS B O 1
ATOM 2123 N N . ARG B 1 114 ? -9.094 16.203 -7.168 1 93.75 114 ARG B N 1
ATOM 2124 C CA . ARG B 1 114 ? -9.07 15.117 -6.188 1 93.75 114 ARG B CA 1
ATOM 2125 C C . ARG B 1 114 ? -7.664 14.898 -5.641 1 93.75 114 ARG B C 1
ATOM 2127 O O . ARG B 1 114 ? -7.164 13.773 -5.633 1 93.75 114 ARG B O 1
ATOM 2134 N N . PHE B 1 115 ? -7.086 15.984 -5.191 1 97.38 115 PHE B N 1
ATOM 2135 C CA . PHE B 1 115 ? -5.812 15.891 -4.48 1 97.38 115 PHE B CA 1
ATOM 2136 C C . PHE B 1 115 ? -5.789 16.844 -3.291 1 97.38 115 PHE B C 1
ATOM 2138 O O . PHE B 1 115 ? -6.699 17.656 -3.119 1 97.38 115 PHE B O 1
ATOM 2145 N N . ILE B 1 116 ? -4.82 16.672 -2.387 1 98.19 116 ILE B N 1
ATOM 2146 C CA . ILE B 1 116 ? -4.559 17.562 -1.267 1 98.19 116 ILE B CA 1
ATOM 2147 C C . ILE B 1 116 ? -3.082 17.953 -1.243 1 98.19 116 ILE B C 1
ATOM 2149 O O . ILE B 1 116 ? -2.248 17.266 -1.841 1 98.19 116 ILE B O 1
ATOM 2153 N N . TRP B 1 117 ? -2.869 19.031 -0.557 1 97.62 117 TRP B N 1
ATOM 2154 C CA . TRP B 1 117 ? -1.504 19.422 -0.205 1 97.62 117 TRP B CA 1
ATOM 2155 C C . TRP B 1 117 ? -1.226 19.141 1.27 1 97.62 117 TRP B C 1
ATOM 2157 O O . TRP B 1 117 ? -1.962 19.609 2.143 1 97.62 117 TRP B O 1
ATOM 2167 N N . LEU B 1 118 ? -0.227 18.359 1.452 1 97.44 118 LEU B N 1
ATOM 2168 C CA . LEU B 1 118 ? 0.191 18.141 2.832 1 97.44 118 LEU B CA 1
ATOM 2169 C C . LEU B 1 118 ? 1.1 19.25 3.314 1 97.44 118 LEU B C 1
ATOM 2171 O O . LEU B 1 118 ? 2.111 19.562 2.68 1 97.44 118 LEU B O 1
ATOM 2175 N N . PRO B 1 119 ? 0.759 19.844 4.395 1 96 119 PRO B N 1
ATOM 2176 C CA . PRO B 1 119 ? 1.595 20.922 4.926 1 96 119 PRO B CA 1
ATOM 2177 C C . PRO B 1 119 ? 3.025 20.469 5.215 1 96 119 PRO B C 1
ATOM 2179 O O . PRO B 1 119 ? 3.254 19.312 5.562 1 96 119 PRO B O 1
ATOM 2182 N N . ALA B 1 120 ? 3.988 21.391 5.145 1 95.56 120 ALA B N 1
ATOM 2183 C CA . ALA B 1 120 ? 5.406 21.109 5.363 1 95.56 120 ALA B CA 1
ATOM 2184 C C . ALA B 1 120 ? 5.641 20.516 6.75 1 95.56 120 ALA B C 1
ATOM 2186 O O . ALA B 1 120 ? 6.453 19.609 6.91 1 95.56 120 ALA B O 1
ATOM 2187 N N . ALA B 1 121 ? 4.918 21.031 7.707 1 93.94 121 ALA B N 1
ATOM 2188 C CA . ALA B 1 121 ? 5.09 20.562 9.078 1 93.94 121 ALA B CA 1
ATOM 2189 C C . ALA B 1 121 ? 4.719 19.094 9.203 1 93.94 121 ALA B C 1
ATOM 2191 O O . ALA B 1 121 ? 5.387 18.328 9.914 1 93.94 121 ALA B O 1
ATOM 2192 N N . THR B 1 122 ? 3.691 18.719 8.531 1 94.38 122 THR B N 1
ATOM 2193 C CA . THR B 1 122 ? 3.242 17.328 8.531 1 94.38 122 THR B CA 1
ATOM 2194 C C . THR B 1 122 ? 4.266 16.438 7.848 1 94.38 122 THR B C 1
ATOM 2196 O O . THR B 1 122 ? 4.594 15.359 8.352 1 94.38 122 THR B O 1
ATOM 2199 N N . ARG B 1 123 ? 4.773 16.859 6.762 1 95.5 123 ARG B N 1
ATOM 2200 C CA . ARG B 1 123 ? 5.785 16.094 6.027 1 95.5 123 ARG B CA 1
ATOM 2201 C C . ARG B 1 123 ? 7.047 15.914 6.867 1 95.5 123 ARG B C 1
ATOM 2203 O O . ARG B 1 123 ? 7.617 14.82 6.906 1 95.5 123 ARG B O 1
ATOM 2210 N N . HIS B 1 124 ? 7.363 16.922 7.543 1 92.88 124 HIS B N 1
ATOM 2211 C CA . HIS B 1 124 ? 8.547 16.859 8.398 1 92.88 124 HIS B CA 1
ATOM 2212 C C . HIS B 1 124 ? 8.359 15.867 9.539 1 92.88 124 HIS B C 1
ATOM 2214 O O . HIS B 1 124 ? 9.258 15.078 9.836 1 92.88 124 HIS B O 1
ATOM 2220 N N . ARG B 1 125 ? 7.246 15.883 10.141 1 92.69 125 ARG B N 1
ATOM 2221 C CA . ARG B 1 125 ? 6.961 15.023 11.289 1 92.69 125 ARG B CA 1
ATOM 2222 C C . ARG B 1 125 ? 7.012 13.555 10.891 1 92.69 125 ARG B C 1
ATOM 2224 O O . ARG B 1 125 ? 7.383 12.695 11.695 1 92.69 125 ARG B O 1
ATOM 2231 N N . LEU B 1 126 ? 6.688 13.32 9.688 1 93.81 126 LEU B N 1
ATOM 2232 C CA . LEU B 1 126 ? 6.645 11.945 9.211 1 93.81 126 LEU B CA 1
ATOM 2233 C C . LEU B 1 126 ? 7.859 11.625 8.352 1 93.81 126 LEU B C 1
ATOM 2235 O O . LEU B 1 126 ? 7.93 10.555 7.738 1 93.81 126 LEU B O 1
ATOM 2239 N N . ASP B 1 127 ? 8.773 12.609 8.203 1 93.25 127 ASP B N 1
ATOM 2240 C CA . ASP B 1 127 ? 9.984 12.477 7.398 1 93.25 127 ASP B CA 1
ATOM 2241 C C . ASP B 1 127 ? 9.648 12.109 5.957 1 93.25 127 ASP B C 1
ATOM 2243 O O . ASP B 1 127 ? 10.234 11.172 5.402 1 93.25 127 ASP B O 1
ATOM 2247 N N . LEU B 1 128 ? 8.719 12.781 5.457 1 95.56 128 LEU B N 1
ATOM 2248 C CA . LEU B 1 128 ? 8.312 12.578 4.066 1 95.56 128 LEU B CA 1
ATOM 2249 C C . LEU B 1 128 ? 9.133 13.461 3.131 1 95.56 128 LEU B C 1
ATOM 2251 O O . LEU B 1 128 ? 9.266 14.664 3.363 1 95.56 128 LEU B O 1
ATOM 2255 N N . ARG B 1 129 ? 9.641 12.898 2.07 1 95.31 129 ARG B N 1
ATOM 2256 C CA . ARG B 1 129 ? 10.445 13.594 1.071 1 95.31 129 ARG B CA 1
ATOM 2257 C C . ARG B 1 129 ? 9.805 13.5 -0.31 1 95.31 129 ARG B C 1
ATOM 2259 O O . ARG B 1 129 ? 9.07 12.555 -0.595 1 95.31 129 ARG B O 1
ATOM 2266 N N . PRO B 1 130 ? 10.094 14.547 -1.098 1 96.62 130 PRO B N 1
ATOM 2267 C CA . PRO B 1 130 ? 9.633 14.422 -2.482 1 96.62 130 PRO B CA 1
ATOM 2268 C C . PRO B 1 130 ? 10.086 13.125 -3.145 1 96.62 130 PRO B C 1
ATOM 2270 O O . PRO B 1 130 ? 11.234 12.703 -2.965 1 96.62 130 PRO B O 1
ATOM 2273 N N . GLY B 1 131 ? 9.18 12.484 -3.873 1 96.19 131 GLY B N 1
ATOM 2274 C CA . GLY B 1 131 ? 9.508 11.227 -4.523 1 96.19 131 GLY B CA 1
ATOM 2275 C C . GLY B 1 131 ? 9.055 10.016 -3.736 1 96.19 131 GLY B C 1
ATOM 2276 O O . GLY B 1 131 ? 8.969 8.914 -4.277 1 96.19 131 GLY B O 1
ATOM 2277 N N . ASP B 1 132 ? 8.773 10.211 -2.445 1 96.81 132 ASP B N 1
ATOM 2278 C CA . ASP B 1 132 ? 8.25 9.109 -1.646 1 96.81 132 ASP B CA 1
ATOM 2279 C C . ASP B 1 132 ? 6.902 8.633 -2.184 1 96.81 132 ASP B C 1
ATOM 2281 O O . ASP B 1 132 ? 6.051 9.445 -2.549 1 96.81 132 ASP B O 1
ATOM 2285 N N . ARG B 1 133 ? 6.742 7.336 -2.236 1 97.56 133 ARG B N 1
ATOM 2286 C CA . ARG B 1 133 ? 5.457 6.73 -2.582 1 97.56 133 ARG B CA 1
ATOM 2287 C C . ARG B 1 133 ? 4.688 6.336 -1.329 1 97.56 133 ARG B C 1
ATOM 2289 O O . ARG B 1 133 ? 5.094 5.422 -0.605 1 97.56 133 ARG B O 1
ATOM 2296 N N . VAL B 1 134 ? 3.572 7.004 -1.098 1 98.19 134 VAL B N 1
ATOM 2297 C CA . VAL B 1 134 ? 2.803 6.793 0.124 1 98.19 134 VAL B CA 1
ATOM 2298 C C . VAL B 1 134 ? 1.566 5.949 -0.184 1 98.19 134 VAL B C 1
ATOM 2300 O O . VAL B 1 134 ? 0.951 6.105 -1.241 1 98.19 134 VAL B O 1
ATOM 2303 N N . LEU B 1 135 ? 1.278 5.082 0.749 1 98.44 135 LEU B N 1
ATOM 2304 C CA . LEU B 1 135 ? 0.062 4.281 0.651 1 98.44 135 LEU B CA 1
ATOM 2305 C C . LEU B 1 135 ? -1.139 5.051 1.194 1 98.44 135 LEU B C 1
ATOM 2307 O O . LEU B 1 135 ? -1.063 5.648 2.27 1 98.44 135 LEU B O 1
ATOM 2311 N N . LEU B 1 136 ? -2.158 5.047 0.416 1 98.44 136 LEU B N 1
ATOM 2312 C CA . LEU B 1 136 ? -3.434 5.629 0.823 1 98.44 136 LEU B CA 1
ATOM 2313 C C . LEU B 1 136 ? -4.449 4.539 1.144 1 98.44 136 LEU B C 1
ATOM 2315 O O . LEU B 1 136 ? -4.574 3.561 0.403 1 98.44 136 LEU B O 1
ATOM 2319 N N . ALA B 1 137 ? -5.051 4.66 2.238 1 98.25 137 ALA B N 1
ATOM 2320 C CA . ALA B 1 137 ? -6.191 3.83 2.617 1 98.25 137 ALA B CA 1
ATOM 2321 C C . ALA B 1 137 ? -7.441 4.68 2.844 1 98.25 137 ALA B C 1
ATOM 2323 O O . ALA B 1 137 ? -7.574 5.332 3.879 1 98.25 137 ALA B O 1
ATOM 2324 N N . ALA B 1 138 ? -8.297 4.672 1.84 1 98.31 138 ALA B N 1
ATOM 2325 C CA . ALA B 1 138 ? -9.562 5.387 1.924 1 98.31 138 ALA B CA 1
ATOM 2326 C C . ALA B 1 138 ? -10.656 4.5 2.516 1 98.31 138 ALA B C 1
ATOM 2328 O O . ALA B 1 138 ? -10.922 3.404 2.01 1 98.31 138 ALA B O 1
ATOM 2329 N N . GLU B 1 139 ? -11.227 4.992 3.545 1 97.44 139 GLU B N 1
ATOM 2330 C CA . GLU B 1 139 ? -12.32 4.293 4.211 1 97.44 139 GLU B CA 1
ATOM 2331 C C . GLU B 1 139 ? -13.633 5.062 4.066 1 97.44 139 GLU B C 1
ATOM 2333 O O . GLU B 1 139 ? -13.961 5.898 4.91 1 97.44 139 GLU B O 1
ATOM 2338 N N . PRO B 1 140 ? -14.398 4.688 3.066 1 97.5 140 PRO B N 1
ATOM 2339 C CA . PRO B 1 140 ? -15.586 5.5 2.766 1 97.5 140 PRO B CA 1
ATOM 2340 C C . PRO B 1 140 ? -16.594 5.52 3.912 1 97.5 140 PRO B C 1
ATOM 2342 O O . PRO B 1 140 ? -17.156 6.57 4.223 1 97.5 140 PRO B O 1
ATOM 2345 N N . GLN B 1 141 ? -16.766 4.402 4.543 1 95.5 141 GLN B N 1
ATOM 2346 C CA . GLN B 1 141 ? -17.766 4.328 5.605 1 95.5 141 GLN B CA 1
ATOM 2347 C C . GLN B 1 141 ? -17.375 5.223 6.781 1 95.5 141 GLN B C 1
ATOM 2349 O O . GLN B 1 141 ? -18.25 5.82 7.422 1 95.5 141 GLN B O 1
ATOM 2354 N N . ARG B 1 142 ? -16.125 5.367 7.027 1 95.31 142 ARG B N 1
ATOM 2355 C CA . ARG B 1 142 ? -15.633 6.16 8.156 1 95.31 142 ARG B CA 1
ATOM 2356 C C . ARG B 1 142 ? -15.25 7.566 7.707 1 95.31 142 ARG B C 1
ATOM 2358 O O . ARG B 1 142 ? -14.898 8.414 8.531 1 95.31 142 ARG B O 1
ATOM 2365 N N . GLN B 1 143 ? -15.367 7.789 6.387 1 97.12 143 GLN B N 1
ATOM 2366 C CA . GLN B 1 143 ? -14.945 9.07 5.828 1 97.12 143 GLN B CA 1
ATOM 2367 C C . GLN B 1 143 ? -13.547 9.453 6.305 1 97.12 143 GLN B C 1
ATOM 2369 O O . GLN B 1 143 ? -13.336 10.555 6.809 1 97.12 143 GLN B O 1
ATOM 2374 N N . THR B 1 144 ? -12.688 8.508 6.105 1 97.5 144 THR B N 1
ATOM 2375 C CA . THR B 1 144 ? -11.336 8.641 6.629 1 97.5 144 THR B CA 1
ATOM 2376 C C . THR B 1 144 ? -10.305 8.25 5.574 1 97.5 144 THR B C 1
ATOM 2378 O O . THR B 1 144 ? -10.477 7.254 4.871 1 97.5 144 THR B O 1
ATOM 2381 N N . LEU B 1 145 ? -9.312 9.109 5.406 1 97.94 145 LEU B N 1
ATOM 2382 C CA . LEU B 1 145 ? -8.133 8.773 4.617 1 97.94 145 LEU B CA 1
ATOM 2383 C C . LEU B 1 145 ? -6.918 8.578 5.516 1 97.94 145 LEU B C 1
ATOM 2385 O O . LEU B 1 145 ? -6.578 9.453 6.312 1 97.94 145 LEU B O 1
ATOM 2389 N N . VAL B 1 146 ? -6.32 7.449 5.418 1 98 146 VAL B N 1
ATOM 2390 C CA . VAL B 1 146 ? -5.078 7.184 6.137 1 98 146 VAL B CA 1
ATOM 2391 C C . VAL B 1 146 ? -3.91 7.141 5.156 1 98 146 VAL B C 1
ATOM 2393 O O . VAL B 1 146 ? -4.02 6.555 4.078 1 98 146 VAL B O 1
ATOM 2396 N N . ILE B 1 147 ? -2.82 7.766 5.492 1 97.94 147 ILE B N 1
ATOM 2397 C CA . ILE B 1 147 ? -1.632 7.828 4.648 1 97.94 147 ILE B CA 1
ATOM 2398 C C . ILE B 1 147 ? -0.442 7.219 5.387 1 97.94 147 ILE B C 1
ATOM 2400 O O . ILE B 1 147 ? -0.114 7.637 6.5 1 97.94 147 ILE B O 1
ATOM 2404 N N . TYR B 1 148 ? 0.179 6.285 4.734 1 97.19 148 TYR B N 1
ATOM 2405 C CA . TYR B 1 148 ? 1.328 5.598 5.312 1 97.19 148 TYR B CA 1
ATOM 2406 C C . TYR B 1 148 ? 2.602 5.918 4.543 1 97.19 148 TYR B C 1
ATOM 2408 O O . TYR B 1 148 ? 2.703 5.621 3.348 1 97.19 148 TYR B O 1
ATOM 2416 N N . PRO B 1 149 ? 3.59 6.457 5.223 1 97 149 PRO B N 1
ATOM 2417 C CA . PRO B 1 149 ? 4.902 6.656 4.602 1 97 149 PRO B CA 1
ATOM 2418 C C . PRO B 1 149 ? 5.625 5.34 4.316 1 97 149 PRO B C 1
ATOM 2420 O O . PRO B 1 149 ? 5.297 4.309 4.914 1 97 149 PRO B O 1
ATOM 2423 N N . PRO B 1 150 ? 6.605 5.418 3.4 1 96.31 150 PRO B N 1
ATOM 2424 C CA . PRO B 1 150 ? 7.355 4.199 3.096 1 96.31 150 PRO B CA 1
ATOM 2425 C C . PRO B 1 150 ? 8.047 3.607 4.324 1 96.31 150 PRO B C 1
ATOM 2427 O O . PRO B 1 150 ? 8.133 2.383 4.457 1 96.31 150 PRO B O 1
ATOM 2430 N N . ALA B 1 151 ? 8.484 4.453 5.23 1 94.81 151 ALA B N 1
ATOM 2431 C CA . ALA B 1 151 ? 9.164 3.959 6.43 1 94.81 151 ALA B CA 1
ATOM 2432 C C . ALA B 1 151 ? 8.211 3.135 7.293 1 94.81 151 ALA B C 1
ATOM 2434 O O . ALA B 1 151 ? 8.609 2.117 7.867 1 94.81 151 ALA B O 1
ATOM 2435 N N . ALA B 1 152 ? 7.035 3.57 7.395 1 94.25 152 ALA B N 1
ATOM 2436 C CA . ALA B 1 152 ? 6.027 2.834 8.156 1 94.25 152 ALA B CA 1
ATOM 2437 C C . ALA B 1 152 ? 5.691 1.509 7.477 1 94.25 152 ALA B C 1
ATOM 2439 O O . ALA B 1 152 ? 5.527 0.486 8.148 1 94.25 152 ALA B O 1
ATOM 2440 N N . LEU B 1 153 ? 5.59 1.491 6.211 1 95.5 153 LEU B N 1
ATOM 2441 C CA . LEU B 1 153 ? 5.328 0.263 5.465 1 95.5 153 LEU B CA 1
ATOM 2442 C C . LEU B 1 153 ? 6.457 -0.744 5.668 1 95.5 153 LEU B C 1
ATOM 2444 O O . LEU B 1 153 ? 6.203 -1.938 5.84 1 95.5 153 LEU B O 1
ATOM 2448 N N . ASP B 1 154 ? 7.672 -0.256 5.629 1 94.06 154 ASP B N 1
ATOM 2449 C CA . ASP B 1 154 ? 8.805 -1.13 5.898 1 94.06 154 ASP B CA 1
ATOM 2450 C C . ASP B 1 154 ? 8.625 -1.872 7.223 1 94.06 154 ASP B C 1
ATOM 2452 O O . ASP B 1 154 ? 8.766 -3.096 7.277 1 94.06 154 ASP B O 1
ATOM 2456 N N . ALA B 1 155 ? 8.258 -1.14 8.188 1 90.25 155 ALA B N 1
ATOM 2457 C CA . ALA B 1 155 ? 8.109 -1.705 9.523 1 90.25 155 ALA B CA 1
ATOM 2458 C C . ALA B 1 155 ? 6.93 -2.674 9.586 1 90.25 155 ALA B C 1
ATOM 2460 O O . ALA B 1 155 ? 7.039 -3.76 10.156 1 90.25 155 ALA B O 1
ATOM 2461 N N . LEU B 1 156 ? 5.875 -2.33 9 1 90.38 156 LEU B N 1
ATOM 2462 C CA . LEU B 1 156 ? 4.648 -3.123 9.031 1 90.38 156 LEU B CA 1
ATOM 2463 C C . LEU B 1 156 ? 4.828 -4.43 8.273 1 90.38 156 LEU B C 1
ATOM 2465 O O . LEU B 1 156 ? 4.465 -5.5 8.766 1 90.38 156 LEU B O 1
ATOM 2469 N N . LEU B 1 157 ? 5.41 -4.324 7.137 1 90.81 157 LEU B N 1
ATOM 2470 C CA . LEU B 1 157 ? 5.477 -5.48 6.25 1 90.81 157 LEU B CA 1
ATOM 2471 C C . LEU B 1 157 ? 6.613 -6.414 6.66 1 90.81 157 LEU B C 1
ATOM 2473 O O . LEU B 1 157 ? 6.504 -7.633 6.512 1 90.81 157 LEU B O 1
ATOM 2477 N N . THR B 1 158 ? 7.664 -5.8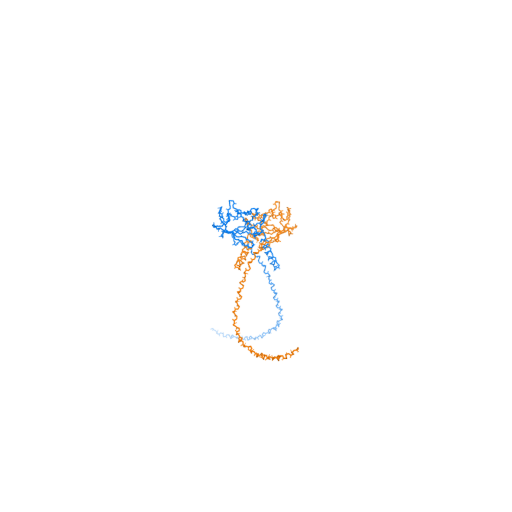63 7.16 1 84.12 158 THR B N 1
ATOM 2478 C CA . THR B 1 158 ? 8.734 -6.699 7.699 1 84.12 158 THR B CA 1
ATOM 2479 C C . THR B 1 158 ? 8.219 -7.559 8.852 1 84.12 158 THR B C 1
ATOM 2481 O O . THR B 1 158 ? 8.508 -8.758 8.914 1 84.12 158 THR B O 1
ATOM 2484 N N . HIS B 1 159 ? 7.469 -7.039 9.695 1 78 159 HIS B N 1
ATOM 2485 C CA . HIS B 1 159 ? 6.883 -7.758 10.82 1 78 159 HIS B CA 1
ATOM 2486 C C . HIS B 1 159 ? 5.961 -8.875 10.344 1 78 159 HIS B C 1
ATOM 2488 O O . HIS B 1 159 ? 6.023 -10 10.844 1 78 159 HIS B O 1
ATOM 2494 N N . ARG B 1 160 ? 5.176 -8.594 9.391 1 81.75 160 ARG B N 1
ATOM 2495 C CA . ARG B 1 160 ? 4.227 -9.562 8.859 1 81.75 160 ARG B CA 1
ATOM 2496 C C . ARG B 1 160 ? 4.949 -10.742 8.219 1 81.75 160 ARG B C 1
ATOM 2498 O O . ARG B 1 160 ? 4.574 -11.898 8.43 1 81.75 160 ARG B O 1
ATOM 2505 N N . ARG B 1 161 ? 5.961 -10.477 7.508 1 83.81 161 ARG B N 1
ATOM 2506 C CA . ARG B 1 161 ? 6.707 -11.531 6.832 1 83.81 161 ARG B CA 1
ATOM 2507 C C . ARG B 1 161 ? 7.438 -12.414 7.836 1 83.81 161 ARG B C 1
ATOM 2509 O O . ARG B 1 161 ? 7.492 -13.641 7.672 1 83.81 161 ARG B O 1
ATOM 2516 N N . SER B 1 162 ? 7.883 -11.805 8.82 1 78.69 162 SER B N 1
ATOM 2517 C CA . SER B 1 162 ? 8.539 -12.57 9.875 1 78.69 162 SER B CA 1
ATOM 2518 C C . SER B 1 162 ? 7.555 -13.492 10.578 1 78.69 162 SER B C 1
ATOM 2520 O O . SER B 1 162 ? 7.887 -14.641 10.898 1 78.69 162 SER B O 1
ATOM 2522 N N . ALA B 1 163 ? 6.375 -13.062 10.68 1 71.5 163 ALA B N 1
ATOM 2523 C CA . ALA B 1 163 ? 5.332 -13.852 11.328 1 71.5 163 ALA B CA 1
ATOM 2524 C C . ALA B 1 163 ? 4.891 -15.008 10.43 1 71.5 163 ALA B C 1
ATOM 2526 O O . ALA B 1 163 ? 4.609 -16.109 10.922 1 71.5 163 ALA B O 1
ATOM 2527 N N . SER B 1 164 ? 4.82 -14.734 9.211 1 73.62 164 SER B N 1
ATOM 2528 C CA . SER B 1 164 ? 4.406 -15.758 8.258 1 73.62 164 SER B CA 1
ATOM 2529 C C . SER B 1 164 ? 5.457 -16.859 8.141 1 73.62 164 SER B C 1
ATOM 2531 O O . SER B 1 164 ? 5.117 -18.047 8.055 1 73.62 164 SER B O 1
ATOM 2533 N N . LYS B 1 165 ? 6.742 -16.516 8.141 1 73.12 165 LYS B N 1
ATOM 2534 C CA . LYS B 1 165 ? 7.828 -17.5 8.078 1 73.12 165 LYS B CA 1
ATOM 2535 C C . LYS B 1 165 ? 7.832 -18.406 9.305 1 73.12 165 LYS B C 1
ATOM 2537 O O . LYS B 1 165 ? 8.086 -19.609 9.203 1 73.12 165 LYS B O 1
ATOM 2542 N N . ALA B 1 166 ? 7.48 -17.859 10.352 1 69.69 166 ALA B N 1
ATOM 2543 C CA . ALA B 1 166 ? 7.418 -18.625 11.586 1 69.69 166 ALA B CA 1
ATOM 2544 C C . ALA B 1 166 ? 6.281 -19.641 11.539 1 69.69 166 ALA B C 1
ATOM 2546 O O . ALA B 1 166 ? 6.418 -20.766 12.047 1 69.69 166 ALA B O 1
ATOM 2547 N N . GLY B 1 167 ? 5.223 -19.266 10.922 1 64 167 GLY B N 1
ATOM 2548 C CA . GLY B 1 167 ? 4.086 -20.156 10.773 1 64 167 GLY B CA 1
ATOM 2549 C C . GLY B 1 167 ? 4.332 -21.281 9.789 1 64 167 GLY B C 1
ATOM 2550 O O . GLY B 1 167 ? 3.83 -22.391 9.961 1 64 167 GLY B O 1
ATOM 2551 N N . ASP B 1 168 ? 5.105 -21.031 8.734 1 65.38 168 ASP B N 1
ATOM 2552 C CA . ASP B 1 168 ? 5.41 -22.031 7.719 1 65.38 168 ASP B CA 1
ATOM 2553 C C . ASP B 1 168 ? 6.367 -23.094 8.266 1 65.38 168 ASP B C 1
ATOM 2555 O O . ASP B 1 168 ? 6.348 -24.234 7.816 1 65.38 168 ASP B O 1
ATOM 2559 N N . ARG B 1 169 ? 7.254 -22.734 9.219 1 62.56 169 ARG B N 1
ATOM 2560 C CA . ARG B 1 169 ? 8.219 -23.656 9.812 1 62.56 169 ARG B CA 1
ATOM 2561 C C . ARG B 1 169 ? 7.535 -24.641 10.75 1 62.56 169 ARG B C 1
ATOM 2563 O O . ARG B 1 169 ? 8.062 -25.719 11.023 1 62.56 169 ARG B O 1
ATOM 2570 N N . ASP B 1 170 ? 6.465 -24.297 11.18 1 56.75 170 ASP B N 1
ATOM 2571 C CA . ASP B 1 170 ? 5.762 -25.141 12.148 1 56.75 170 ASP B CA 1
ATOM 2572 C C . ASP B 1 170 ? 4.828 -26.125 11.453 1 56.75 170 ASP B C 1
ATOM 2574 O O . ASP B 1 170 ? 4.191 -26.953 12.102 1 56.75 170 ASP B O 1
ATOM 2578 N N . GLU B 1 171 ? 4.656 -25.938 10.172 1 51.81 171 GLU B N 1
ATOM 2579 C CA . GLU B 1 171 ? 3.84 -26.891 9.43 1 51.81 171 GLU B CA 1
ATOM 2580 C C . GLU B 1 171 ? 4.711 -27.891 8.664 1 51.81 171 GLU B C 1
ATOM 2582 O O . GLU B 1 171 ? 5.73 -27.516 8.086 1 51.81 171 GLU B O 1
#

Organism: Pseudonocardia thermophila (NCBI:txid1848)

Secondary structure (DSSP, 8-state):
---------------------PPP------------------------PPPPPPP-S-PEEEEEE--TT-EEE-HHHHHHHTPPTT-EEEEEE-SS-EEEEE-TT-SEE-BTTTEEE--HHHHHHTT--TT-EEEEEEEGGGTEEEEE-HHHHHHHHHHHHHHHHHHHHT-/------------------------------------------------PPPPPPP-S-PEEEEEE--TT-EEE-HHHHHHHTPPTT-EEEEEE-SS-EEEEE-TT-SEE-BTTTEEE--HHHHHHTT--TT-EEEEEEEGGGTEEEEE-HHHHHHHHHHHHHHHHHHHHT-

Radius of gyration: 50.94 Å; Cα contacts (8 Å, |Δi|>4): 541; chains: 2; bounding box: 140×207×114 Å

InterPro domains:
  IPR037914 SpoVT-AbrB domain superfamily [SSF89447] (110-161)

Nearest PDB structures (foldseek):
  3ogd-assembly1_A  TM=2.537E-01  e=2.498E-01  Escherichia coli K-12
  7azl-assembly2_C  TM=2.070E-01  e=3.994E-01  Escherichia coli 2-427-07_S4_C3
  7azl-assembly2_B  TM=2.088E-01  e=5.680E-01  Escherichia coli 2-427-07_S4_C3
  4k3l-assembly1_A  TM=2.020E-01  e=1.083E+00  Escherichia coli K-12
  6pdk-assembly1_A  TM=1.830E-01  e=3.115E+00  Stenotrophomonas maltophilia K279a

Foldseek 3Di:
DDPPPPPPPPPPPPPPDPDDPDDPDPPPDDPDPDPDPDPPPPPPPPPDPDDDDDDPAPKDKDKAFQAPQQKGDDQVQQVLQVADWFFAWAWDDDQFKIKIAGDPPHPWTQHPPGMIGDDPVRCVSNVHDGGWMWMWIHHNVRSMIMIGTPVSVCVVVVVVVVVVVVVVVVD/DDPPPPDPPPPPPPPPPPDPDPDPDDDPDDPDPDPDPDPPPPPPPPPPPDDDDDDPAPKDKDKAFQAPQQKGDDQVQQVLQVADWQFAWAWDDDQFKIKIAGDPPHPWTQHPPGMIGDDPVRCVSNVHDGGWMWMWIHHNVRSMIMIGTPVSVCVVVVVVVVVVVVVVVVD

pLDDT: mean 80.62, std 20.59, range [33.25, 98.5]

Sequence (342 aa):
MCSSDAPVAVVVVTSAAIAPLLLPARTPSDGPARPARAAAIPRRGLALPEPPITRTADTVYGMSVLDRGGRIADRAAFAALGWTPDTRLRVHIARTHLTLRPALDGPVAVKNHRFIWLPAATRHRLDLRPGDRVLLAAEPQRQTLVIYPPAALDALLTHRRSASKAGDRDEMCSSDAPVAVVVVTSAAIAPLLLPARTPSDGPARPARAAAIPRRGLALPEPPITRTADTVYGMSVLDRGGRIADRAAFAALGWTPDTRLRVHIARTHLTLRPALDGPVAVKNHRFIWLPAATRHRLDLRPGDRVLLAAEPQRQTLVIYPPAALDALLTHRRSASKAGDRDE

Solvent-accessible surface area (backbone atoms only — not comparable to full-atom values): 20342 Å² total; per-residue (Å²): 138,87,84,81,78,74,83,79,78,78,76,78,79,79,76,76,80,77,74,80,78,81,74,85,78,75,77,81,73,86,70,79,78,74,77,75,79,75,76,78,72,75,72,73,69,75,73,71,78,78,75,48,58,62,69,85,62,79,58,34,65,34,56,22,60,25,39,88,73,29,39,43,45,34,64,67,24,38,57,60,48,62,67,49,67,66,40,23,23,34,79,44,78,56,74,55,36,36,39,36,29,77,28,95,80,25,88,34,44,31,34,83,89,44,27,35,58,47,52,68,69,58,31,57,57,46,64,58,51,64,68,42,50,28,41,33,42,18,28,42,91,72,43,33,38,35,42,34,42,56,30,39,48,46,56,55,51,52,52,50,51,55,52,51,53,55,55,56,70,75,99,137,87,82,81,81,76,83,79,78,80,77,80,79,78,78,76,79,76,76,79,78,82,72,79,80,76,76,83,74,84,69,79,80,73,78,76,77,77,77,77,70,75,73,73,69,75,72,69,76,76,75,47,58,63,68,86,63,80,58,36,65,36,56,22,60,24,40,88,74,29,37,44,46,34,63,69,24,37,56,60,46,62,67,48,66,66,40,22,23,35,78,45,77,53,73,54,34,36,39,34,31,77,28,94,82,25,88,34,43,30,34,80,90,43,26,36,57,47,52,68,69,58,30,56,57,47,64,59,51,64,68,41,51,27,41,34,42,18,29,40,93,73,44,33,39,34,39,32,40,56,30,38,49,47,56,54,50,52,52,50,51,53,53,51,54,56,56,57,71,75,99